Protein AF-A0A2S6FRL3-F1 (afdb_monomer)

InterPro domains:
  IPR010998 Integrase/recombinase, N-terminal [G3DSA:1.10.150.130] (3-99)
  IPR011010 DNA breaking-re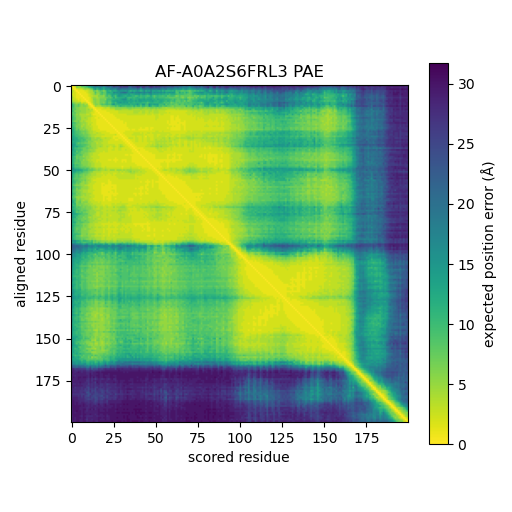joining enzyme, catalytic core [SSF56349] (98-165)
  IPR013762 Integrase-like, catalytic domain superfamily [G3DSA:1.10.443.10] (100-176)

Mean predicted aligned error: 11.76 Å

Foldseek 3Di:
DDVVVVVVCVVDDPVLVVLLVVLVCCLCPVVNADPVHALVSLLVVCVVCQVVDDLVSNVSSLVSSQVVCVVVVHDRRCPDPSNVVSSVVSCVVDVDDPPDDDDCDPVNLVVLLVVLVVQLVVCVVVVVPVSNVVSLVVNLLSVCCNVVVDDPVRSVPDDPVVDDDDDPPDDDDDDPPPVVVVVDVNPPDDDDDDDDDDDD

Radius of gyration: 26.16 Å; Cα contacts (8 Å, |Δi|>4): 111; chains: 1; bounding box: 47×38×76 Å

Nearest PDB structures (foldseek):
  1drg-assembly1_A  TM=8.266E-01  e=1.343E-04  Punavirus P1
  1pvr-assembly1_A  TM=7.954E-01  e=1.343E-04  Punavirus P1
  1pvp-assembly1_A-2  TM=7.931E-01  e=1.912E-04  Punavirus P1
  3crx-assembly1_A  TM=7.860E-01  e=1.728E-04  Punavirus P1

Solvent-accessible surface area (backbone atoms only — not comparable to full-atom values): 12154 Å² total; per-residue (Å²): 133,55,72,66,57,53,52,59,51,69,73,51,56,67,66,58,53,52,54,30,49,53,35,48,46,41,41,41,69,75,70,62,47,64,84,89,52,50,31,67,55,54,33,52,54,51,58,77,37,52,85,76,53,53,68,68,58,53,50,50,35,48,50,27,51,34,51,51,27,54,75,72,72,43,80,51,32,66,74,33,68,65,25,50,52,49,53,54,48,45,52,72,76,47,73,71,79,81,86,68,81,78,78,86,46,70,71,58,52,54,50,55,46,52,53,35,52,49,48,33,52,50,21,58,75,72,64,37,60,70,54,28,53,48,32,52,49,52,45,50,51,52,53,50,27,64,76,69,67,46,49,73,73,53,59,74,66,63,52,74,89,77,65,79,84,83,77,86,82,78,81,78,97,77,91,69,78,72,62,62,55,59,58,53,66,72,54,74,80,83,80,77,91,74,81,80,75,87,77,134

Secondary structure (DSSP, 8-state):
--HHHHHHHHHS-HHHHHHHHHHHHIIIIIS---SSPPHHHHHHHHHHTTTTS-HHHHHHHHHHHHHHHHHTT---GGGSHHHHHHHHHHHHH------PPPP--HHHHHHHHHHHHHHHHHHHHTT-HHHHHHHHHHHHHHHHHHHHT--HHHHTT--GGG-------S--SSS-SSHHHHHHHHS-S-S-----PPP-

Organism: NCBI:txid2011015

Structure (mmCIF, N/CA/C/O backbone):
data_AF-A0A2S6FRL3-F1
#
_entry.id   AF-A0A2S6FRL3-F1
#
loop_
_atom_site.group_PDB
_atom_site.id
_atom_site.type_symbol
_atom_site.label_atom_id
_atom_site.label_alt_id
_atom_site.label_comp_id
_atom_site.label_asym_id
_atom_site.label_entity_id
_atom_site.label_seq_id
_atom_site.pdbx_PDB_ins_code
_atom_site.Cartn_x
_atom_site.Cartn_y
_atom_site.Cartn_z
_atom_site.occupancy
_atom_site.B_iso_or_equiv
_atom_site.auth_seq_id
_atom_site.auth_comp_id
_atom_site.auth_asym_id
_atom_site.auth_atom_id
_atom_site.pdbx_PDB_model_num
ATOM 1 N N . MET A 1 1 ? -19.309 -19.821 -12.235 1.00 56.50 1 MET A N 1
ATOM 2 C CA . MET A 1 1 ? -17.868 -19.545 -12.035 1.00 56.50 1 MET A CA 1
ATOM 3 C C . MET A 1 1 ? -17.168 -20.885 -12.028 1.00 56.50 1 MET A C 1
ATOM 5 O O . MET A 1 1 ? -17.650 -21.757 -11.317 1.00 56.50 1 MET A O 1
ATOM 9 N N . SER A 1 2 ? -16.142 -21.090 -12.856 1.00 82.81 2 SER A N 1
ATOM 10 C CA . SER A 1 2 ? -15.436 -22.377 -12.875 1.00 82.81 2 SER A CA 1
ATOM 11 C C . SER A 1 2 ? -14.593 -22.536 -11.603 1.00 82.81 2 SER A C 1
ATOM 13 O O . SER A 1 2 ? -14.149 -21.537 -11.029 1.00 82.81 2 SER A O 1
ATOM 15 N N . ASP A 1 3 ? -14.351 -23.769 -11.150 1.00 80.81 3 ASP A N 1
ATOM 16 C CA . ASP A 1 3 ? -13.441 -24.015 -10.020 1.00 80.81 3 ASP A CA 1
ATOM 17 C C . ASP A 1 3 ? -12.039 -23.454 -10.300 1.00 80.81 3 ASP A C 1
ATOM 19 O O . ASP A 1 3 ? -11.394 -22.907 -9.406 1.00 80.81 3 ASP A O 1
ATOM 23 N N . LEU A 1 4 ? -11.611 -23.479 -11.566 1.00 76.88 4 LEU A N 1
ATOM 24 C CA . LEU A 1 4 ? -10.376 -22.853 -12.028 1.00 76.88 4 LEU A CA 1
ATOM 25 C C . LEU A 1 4 ? -10.339 -21.350 -11.708 1.00 76.88 4 LEU A C 1
ATOM 27 O O . LEU A 1 4 ? -9.373 -20.880 -11.109 1.00 76.88 4 LEU A O 1
ATOM 31 N N . ASP A 1 5 ? -11.401 -20.604 -12.027 1.00 72.38 5 ASP A N 1
ATOM 32 C CA . ASP A 1 5 ? -11.484 -19.170 -11.718 1.00 72.38 5 ASP A CA 1
ATOM 33 C C . ASP A 1 5 ? -11.415 -18.913 -10.211 1.00 72.38 5 ASP A C 1
ATOM 35 O O . ASP A 1 5 ? -10.781 -17.953 -9.773 1.00 72.38 5 ASP A O 1
ATOM 39 N N . ARG A 1 6 ? -12.030 -19.783 -9.399 1.00 78.12 6 ARG A N 1
ATOM 40 C CA . ARG A 1 6 ? -11.994 -19.682 -7.934 1.00 78.12 6 ARG A CA 1
ATOM 41 C C . ARG A 1 6 ? -10.574 -19.860 -7.394 1.00 78.12 6 ARG A C 1
ATOM 43 O O . ARG A 1 6 ? -10.146 -19.062 -6.560 1.00 78.12 6 ARG A O 1
ATOM 50 N N . TYR A 1 7 ? -9.829 -20.853 -7.878 1.00 79.19 7 TYR A N 1
ATOM 51 C CA . TYR A 1 7 ? -8.434 -21.060 -7.476 1.00 79.19 7 TYR A CA 1
ATOM 52 C C . TYR A 1 7 ? -7.512 -19.940 -7.974 1.00 79.19 7 TYR A C 1
ATOM 54 O O . TYR A 1 7 ? -6.670 -19.460 -7.213 1.00 79.19 7 TYR A O 1
ATOM 62 N N . LEU A 1 8 ? -7.706 -19.451 -9.204 1.00 76.31 8 LEU A N 1
ATOM 63 C CA . LEU A 1 8 ? -6.951 -18.314 -9.745 1.00 76.31 8 LEU A CA 1
ATOM 64 C C . LEU A 1 8 ? -7.217 -17.021 -8.958 1.00 76.31 8 LEU A C 1
ATOM 66 O O . LEU A 1 8 ? -6.296 -16.245 -8.695 1.00 76.31 8 LEU A O 1
ATOM 70 N N . GLN A 1 9 ? -8.464 -16.795 -8.536 1.00 70.12 9 GLN A N 1
ATOM 71 C CA . GLN A 1 9 ? -8.822 -15.668 -7.674 1.00 70.12 9 GLN A CA 1
ATOM 72 C C . GLN A 1 9 ? -8.226 -15.812 -6.271 1.00 70.12 9 GLN A C 1
ATOM 74 O O . GLN A 1 9 ? -7.678 -14.841 -5.757 1.00 70.12 9 GLN A O 1
ATOM 79 N N . ALA A 1 10 ? -8.259 -17.010 -5.681 1.00 74.94 10 ALA A N 1
ATOM 80 C CA . ALA A 1 10 ? -7.656 -17.274 -4.375 1.00 74.94 10 ALA A CA 1
ATOM 81 C C . ALA A 1 10 ? -6.124 -17.107 -4.376 1.00 74.94 10 ALA A C 1
ATOM 83 O O . ALA A 1 10 ? -5.546 -16.718 -3.361 1.00 74.94 10 ALA A O 1
ATOM 84 N N . ALA A 1 11 ? -5.466 -17.354 -5.514 1.00 73.44 11 ALA A N 1
ATOM 85 C CA . ALA A 1 11 ? -4.017 -17.229 -5.650 1.00 73.44 11 ALA A CA 1
ATOM 86 C C . ALA A 1 11 ? -3.511 -15.776 -5.557 1.00 73.44 11 ALA A C 1
ATOM 88 O O . ALA A 1 11 ? -2.357 -15.553 -5.190 1.00 73.44 11 ALA A O 1
ATOM 89 N N . THR A 1 12 ? -4.348 -14.773 -5.855 1.00 73.19 12 THR A N 1
ATOM 90 C CA . THR A 1 12 ? -3.951 -13.355 -5.797 1.00 73.19 12 THR A CA 1
ATOM 91 C C . THR A 1 12 ? -4.824 -12.580 -4.822 1.00 73.19 12 THR A C 1
ATOM 93 O O . THR A 1 12 ? -6.010 -12.378 -5.065 1.00 73.19 12 THR A O 1
ATOM 96 N N . ARG A 1 13 ? -4.220 -12.057 -3.747 1.00 77.25 13 ARG A N 1
ATOM 97 C CA . ARG A 1 13 ? -4.918 -11.205 -2.770 1.00 77.25 13 ARG A CA 1
ATOM 98 C C . ARG A 1 13 ? -5.537 -9.977 -3.456 1.00 77.25 13 ARG A C 1
ATOM 100 O O . ARG A 1 13 ? -4.882 -9.324 -4.270 1.00 77.25 13 ARG A O 1
ATOM 107 N N . ASP A 1 14 ? -6.754 -9.598 -3.060 1.00 81.25 14 ASP A N 1
ATOM 108 C CA . ASP A 1 14 ? -7.469 -8.444 -3.633 1.00 81.25 14 ASP A CA 1
ATOM 109 C C . ASP A 1 14 ? -6.669 -7.140 -3.561 1.00 81.25 14 ASP A C 1
ATOM 111 O O . ASP A 1 14 ? -6.670 -6.355 -4.509 1.00 81.25 14 ASP A O 1
ATOM 115 N N . ASN A 1 15 ? -5.926 -6.929 -2.470 1.00 83.38 15 ASN A N 1
ATOM 116 C CA . ASN A 1 15 ? -5.045 -5.770 -2.329 1.00 83.38 15 ASN A CA 1
ATOM 117 C C . ASN A 1 15 ? -3.978 -5.736 -3.429 1.00 83.38 15 ASN A C 1
ATOM 119 O O . ASN A 1 15 ? -3.779 -4.696 -4.047 1.00 83.38 15 ASN A O 1
ATOM 123 N N . THR A 1 16 ? -3.354 -6.875 -3.743 1.00 87.38 16 THR A N 1
ATOM 124 C CA . THR A 1 16 ? -2.370 -6.979 -4.829 1.00 87.38 16 THR A CA 1
ATOM 125 C C . THR A 1 16 ? -3.007 -6.648 -6.176 1.00 87.38 16 THR A C 1
ATOM 127 O O . THR A 1 16 ? -2.436 -5.881 -6.947 1.00 87.38 16 THR A O 1
ATOM 130 N N . ARG A 1 17 ? -4.227 -7.140 -6.437 1.00 88.06 17 ARG A N 1
ATOM 131 C CA . ARG A 1 17 ? -4.974 -6.823 -7.665 1.00 88.06 17 ARG A CA 1
ATOM 132 C C . ARG A 1 17 ? -5.270 -5.326 -7.787 1.00 88.06 17 ARG A C 1
ATOM 134 O O . ARG A 1 17 ? -5.076 -4.757 -8.859 1.00 88.06 17 ARG A O 1
ATOM 141 N N . ARG A 1 18 ? -5.724 -4.687 -6.704 1.00 90.50 18 ARG A N 1
ATOM 142 C CA . ARG A 1 18 ? -5.993 -3.238 -6.663 1.00 90.50 18 ARG A CA 1
ATOM 143 C C . ARG A 1 18 ? -4.717 -2.431 -6.892 1.00 90.50 18 ARG A C 1
ATOM 145 O O . ARG A 1 18 ? -4.714 -1.533 -7.725 1.00 90.50 18 ARG A O 1
ATOM 152 N N . SER A 1 19 ? -3.628 -2.794 -6.218 1.00 93.31 19 SER A N 1
ATOM 153 C CA . SER A 1 19 ? -2.325 -2.149 -6.389 1.00 93.31 19 SER A CA 1
ATOM 154 C C . SER A 1 19 ? -1.784 -2.286 -7.811 1.00 93.31 19 SER A C 1
ATOM 156 O O . SER A 1 19 ? -1.240 -1.325 -8.347 1.00 93.31 19 SER A O 1
ATOM 158 N N . TYR A 1 20 ? -1.947 -3.454 -8.439 1.00 94.62 20 TYR A N 1
ATOM 159 C CA . TYR A 1 20 ? -1.502 -3.667 -9.817 1.00 94.62 20 TYR A CA 1
ATOM 160 C C . TYR A 1 20 ? -2.349 -2.861 -10.795 1.00 94.62 20 TYR A C 1
ATOM 162 O O . TYR A 1 20 ? -1.793 -2.190 -11.655 1.00 94.62 20 TYR A O 1
ATOM 170 N N . ARG A 1 21 ? -3.676 -2.847 -10.622 1.00 93.69 21 ARG A N 1
ATOM 171 C CA . ARG A 1 21 ? -4.571 -2.017 -11.436 1.00 93.69 21 ARG A CA 1
ATOM 172 C C . ARG A 1 21 ? -4.196 -0.540 -11.361 1.00 93.69 21 ARG A C 1
ATOM 174 O O . ARG A 1 21 ? -4.010 0.074 -12.400 1.00 93.69 21 ARG A O 1
ATOM 181 N N . ALA A 1 22 ? -4.013 -0.011 -10.153 1.00 96.25 22 ALA A N 1
ATOM 182 C CA . ALA A 1 22 ? -3.611 1.379 -9.956 1.00 96.25 22 ALA A CA 1
ATOM 183 C C . ALA A 1 22 ? -2.238 1.684 -10.581 1.00 96.25 22 ALA A C 1
ATOM 185 O O . ALA A 1 22 ? -2.012 2.778 -11.088 1.00 96.25 22 ALA A O 1
ATOM 186 N N . ALA A 1 23 ? -1.309 0.723 -10.570 1.00 96.56 23 ALA A N 1
ATOM 187 C CA . ALA A 1 23 ? -0.017 0.882 -11.229 1.00 96.56 23 ALA A CA 1
ATOM 188 C C . ALA A 1 23 ? -0.136 0.939 -12.762 1.00 96.56 23 ALA A C 1
ATOM 190 O O . ALA A 1 23 ? 0.545 1.755 -13.379 1.00 96.56 23 ALA A O 1
ATOM 191 N N . ILE A 1 24 ? -0.997 0.106 -13.357 1.00 96.50 24 ILE A N 1
ATOM 192 C CA . ILE A 1 24 ? -1.280 0.121 -14.800 1.00 96.50 24 ILE A CA 1
ATOM 193 C C . ILE A 1 24 ? -1.985 1.415 -15.204 1.00 96.50 24 ILE A C 1
ATOM 195 O O . ILE A 1 24 ? -1.512 2.107 -16.098 1.00 96.50 24 ILE A O 1
ATOM 199 N N . GLU A 1 25 ? -3.036 1.797 -14.481 1.00 96.44 25 GLU A N 1
ATOM 200 C CA . GLU A 1 25 ? -3.763 3.050 -14.703 1.00 96.44 25 GLU A CA 1
ATOM 201 C C . GLU A 1 25 ? -2.834 4.262 -14.602 1.00 96.44 25 GLU A C 1
ATOM 203 O O . GLU A 1 25 ? -2.859 5.145 -15.453 1.00 96.44 25 GLU A O 1
ATOM 208 N N . HIS A 1 26 ? -1.936 4.282 -13.617 1.00 97.12 26 HIS A N 1
ATOM 209 C CA . HIS A 1 26 ? -0.948 5.346 -13.530 1.00 97.12 26 HIS A CA 1
ATOM 210 C C . HIS A 1 26 ? -0.020 5.371 -14.752 1.00 97.12 26 HIS A C 1
ATOM 212 O O . HIS A 1 26 ? 0.371 6.448 -15.206 1.00 97.12 26 HIS A O 1
ATOM 218 N N . PHE A 1 27 ? 0.422 4.213 -15.241 1.00 96.75 27 PHE A N 1
ATOM 219 C CA . PHE A 1 27 ? 1.307 4.157 -16.402 1.00 96.75 27 PHE A CA 1
ATOM 220 C C . PHE A 1 27 ? 0.601 4.675 -17.659 1.00 96.75 27 PHE A C 1
ATOM 222 O O . PHE A 1 27 ? 1.154 5.538 -18.335 1.00 96.75 27 PHE A O 1
ATOM 229 N N . GLU A 1 28 ? -0.615 4.206 -17.935 1.00 96.25 28 GLU A N 1
ATOM 230 C CA . GLU A 1 28 ? -1.347 4.553 -19.157 1.00 96.25 28 GLU A CA 1
ATOM 231 C C . GLU A 1 28 ? -1.991 5.938 -19.101 1.00 96.25 28 GLU A C 1
ATOM 233 O O . GLU A 1 28 ? -1.818 6.744 -20.008 1.00 96.25 28 GLU A O 1
ATOM 238 N N . VAL A 1 29 ? -2.708 6.239 -18.018 1.00 94.81 29 VAL A N 1
ATOM 239 C CA . VAL A 1 29 ? -3.556 7.433 -17.918 1.00 94.81 29 VAL A CA 1
ATOM 240 C C . VAL A 1 29 ? -2.788 8.610 -17.331 1.00 94.81 29 VAL A C 1
ATOM 242 O O . VAL A 1 29 ? -2.793 9.698 -17.896 1.00 94.81 29 VAL A O 1
ATOM 245 N N . THR A 1 30 ? -2.118 8.418 -16.190 1.00 92.88 30 THR A N 1
ATOM 246 C CA . THR A 1 30 ? -1.461 9.535 -15.484 1.00 92.88 30 THR A CA 1
ATOM 247 C C . THR A 1 30 ? -0.149 9.949 -16.141 1.00 92.88 30 THR A C 1
ATOM 249 O O . THR A 1 30 ? 0.154 11.136 -16.218 1.00 92.88 30 THR A O 1
ATOM 252 N N . TRP A 1 31 ? 0.658 8.982 -16.579 1.00 95.50 31 TRP A N 1
ATOM 253 C CA . TRP A 1 31 ? 1.947 9.261 -17.211 1.00 95.50 31 TRP A CA 1
ATOM 254 C C . TRP A 1 31 ? 1.859 9.354 -18.740 1.00 95.50 31 TRP A C 1
ATOM 256 O O . TRP A 1 31 ? 2.673 10.053 -19.341 1.00 95.50 31 TRP A O 1
ATOM 266 N N . GLY A 1 32 ? 0.879 8.691 -19.365 1.00 94.06 32 GLY A N 1
ATOM 267 C CA . GLY A 1 32 ? 0.704 8.693 -20.823 1.00 94.06 32 GLY A CA 1
ATOM 268 C C . GLY A 1 32 ? 1.543 7.641 -21.556 1.00 94.06 32 GLY A C 1
ATOM 269 O O . GLY A 1 32 ? 1.926 7.840 -22.708 1.00 94.06 32 GLY A O 1
ATOM 270 N N . GLY A 1 33 ? 1.891 6.541 -20.886 1.00 92.94 33 GLY A N 1
ATOM 271 C CA . GLY A 1 33 ? 2.538 5.391 -21.510 1.00 92.94 33 GLY A CA 1
ATOM 272 C C . GLY A 1 33 ? 1.551 4.556 -22.326 1.00 92.94 33 GLY A C 1
ATOM 273 O O . GLY A 1 33 ? 0.359 4.537 -22.051 1.00 92.94 33 GLY A O 1
ATOM 274 N N . PHE A 1 34 ? 2.053 3.816 -23.310 1.00 93.94 34 PHE A N 1
ATOM 275 C CA . PHE A 1 34 ? 1.234 2.898 -24.104 1.00 93.94 34 PHE A CA 1
ATOM 276 C C . PHE A 1 34 ? 1.569 1.449 -23.769 1.00 93.94 34 PHE A C 1
ATOM 278 O O . PHE A 1 34 ? 2.746 1.102 -23.617 1.00 93.94 34 PHE A O 1
ATOM 285 N N . LEU A 1 35 ? 0.534 0.614 -23.672 1.00 92.50 35 LEU A N 1
ATOM 286 C CA . LEU A 1 35 ? 0.654 -0.835 -23.588 1.00 92.50 35 LEU A CA 1
ATOM 287 C C . LEU A 1 35 ? 0.260 -1.485 -24.932 1.00 92.50 35 LEU A C 1
ATOM 289 O O . LEU A 1 35 ? -0.715 -1.049 -25.544 1.00 92.50 35 LEU A O 1
ATOM 293 N N . PRO A 1 36 ? 0.981 -2.523 -25.405 1.00 94.06 36 PRO A N 1
ATOM 294 C CA . PRO A 1 36 ? 2.191 -3.112 -24.821 1.00 94.06 36 PRO A CA 1
ATOM 295 C C . PRO A 1 36 ? 3.389 -2.151 -24.841 1.00 94.06 36 PRO A C 1
ATOM 297 O O . PRO A 1 36 ? 3.655 -1.475 -25.833 1.00 94.06 36 PRO A O 1
ATOM 300 N N . ALA A 1 37 ? 4.118 -2.088 -23.730 1.00 93.88 37 ALA A N 1
ATOM 301 C CA . ALA A 1 37 ? 5.228 -1.161 -23.561 1.00 93.88 37 ALA A CA 1
ATOM 302 C C . ALA A 1 37 ? 6.542 -1.759 -24.070 1.00 93.88 37 ALA A C 1
ATOM 304 O O . ALA A 1 37 ? 6.818 -2.947 -23.918 1.00 93.88 37 ALA A O 1
ATOM 305 N N . THR A 1 38 ? 7.417 -0.904 -24.597 1.00 95.38 38 THR A N 1
ATOM 306 C CA . THR A 1 38 ? 8.808 -1.267 -24.889 1.00 95.38 38 THR A CA 1
ATOM 307 C C . THR A 1 38 ? 9.694 -1.093 -23.655 1.00 95.38 38 THR A C 1
ATOM 309 O O . THR A 1 38 ? 9.387 -0.301 -22.758 1.00 95.38 38 THR A O 1
ATOM 312 N N . GLY A 1 39 ? 10.840 -1.781 -23.624 1.00 95.38 39 GLY A N 1
ATOM 313 C CA . GLY A 1 39 ? 11.837 -1.605 -22.560 1.00 95.38 39 GLY A CA 1
ATOM 314 C C . GLY A 1 39 ? 12.266 -0.142 -22.381 1.00 95.38 39 GLY A C 1
ATOM 315 O O . GLY A 1 39 ? 12.389 0.324 -21.250 1.00 95.38 39 GLY A O 1
ATOM 316 N N . ASP A 1 40 ? 12.400 0.614 -23.474 1.00 95.75 40 ASP A N 1
ATOM 317 C CA . ASP A 1 40 ? 12.753 2.040 -23.432 1.00 95.75 40 ASP A CA 1
ATOM 318 C C . ASP A 1 40 ? 11.624 2.923 -22.883 1.00 95.75 40 ASP A C 1
ATOM 320 O O . ASP A 1 40 ? 11.882 3.907 -22.188 1.00 95.75 40 ASP A O 1
ATOM 324 N N . SER A 1 41 ? 10.361 2.581 -23.161 1.00 96.31 41 SER A N 1
ATOM 325 C CA . SER A 1 41 ? 9.203 3.260 -22.564 1.00 96.31 41 SER A CA 1
ATOM 326 C C . SER A 1 41 ? 9.182 3.065 -21.045 1.00 96.31 41 SER A C 1
ATOM 328 O O . SER A 1 41 ? 9.123 4.034 -20.288 1.00 96.31 41 SER A O 1
ATOM 330 N N . VAL A 1 42 ? 9.360 1.820 -20.587 1.00 96.75 42 VAL A N 1
ATOM 331 C CA . VAL A 1 42 ? 9.441 1.494 -19.154 1.00 96.75 42 VAL A CA 1
ATOM 332 C C . VAL A 1 42 ? 10.642 2.178 -18.494 1.00 96.75 42 VAL A C 1
ATOM 334 O O . VAL A 1 42 ? 10.529 2.690 -17.382 1.00 96.75 42 VAL A O 1
ATOM 337 N N . ALA A 1 43 ? 11.791 2.238 -19.169 1.00 96.94 43 ALA A N 1
ATOM 338 C CA . ALA A 1 43 ? 12.970 2.936 -18.665 1.00 96.94 43 ALA A CA 1
ATOM 339 C C . ALA A 1 43 ? 12.716 4.443 -18.479 1.00 96.94 43 ALA A C 1
ATOM 341 O O . ALA A 1 43 ? 13.038 4.984 -17.421 1.00 96.94 43 ALA A O 1
ATOM 342 N N . ARG A 1 44 ? 12.089 5.112 -19.458 1.00 96.69 44 ARG A N 1
ATOM 343 C CA . ARG A 1 44 ? 11.710 6.533 -19.348 1.00 96.69 44 ARG A CA 1
ATOM 344 C C . ARG A 1 44 ? 10.732 6.779 -18.204 1.00 96.69 44 ARG A C 1
ATOM 346 O O . ARG A 1 44 ? 10.913 7.738 -17.460 1.00 96.69 44 ARG A O 1
ATOM 353 N N . TYR A 1 45 ? 9.758 5.892 -18.020 1.00 97.12 45 TYR A N 1
ATOM 354 C CA . TYR A 1 45 ? 8.828 5.955 -16.893 1.00 97.12 45 TYR A CA 1
ATOM 355 C C . TYR A 1 45 ? 9.539 5.880 -15.538 1.00 97.12 45 TYR A C 1
ATOM 357 O O . TYR A 1 45 ? 9.267 6.680 -14.643 1.00 97.12 45 TYR A O 1
ATOM 365 N N . LEU A 1 46 ? 10.492 4.953 -15.391 1.00 96.12 46 LEU A N 1
ATOM 366 C CA . LEU A 1 46 ? 11.287 4.836 -14.169 1.00 96.12 46 LEU A CA 1
ATOM 367 C C . LEU A 1 46 ? 12.095 6.103 -13.883 1.00 96.12 46 LEU A C 1
ATOM 369 O O . LEU A 1 46 ? 12.143 6.534 -12.736 1.00 96.12 46 LEU A O 1
ATOM 373 N N . VAL A 1 47 ? 12.717 6.694 -14.907 1.00 95.56 47 VAL A N 1
ATOM 374 C CA . VAL A 1 47 ? 13.500 7.932 -14.762 1.00 95.56 47 VAL A CA 1
ATOM 375 C C . VAL A 1 47 ? 12.601 9.112 -14.402 1.00 95.56 47 VAL A C 1
ATOM 377 O O . VAL A 1 47 ? 12.931 9.856 -13.486 1.00 95.56 47 VAL A O 1
ATOM 380 N N . ALA A 1 48 ? 11.441 9.250 -15.050 1.00 95.38 48 ALA A N 1
ATOM 381 C CA . ALA A 1 48 ? 10.493 10.335 -14.791 1.00 95.38 48 ALA A CA 1
ATOM 382 C C . ALA A 1 48 ? 9.965 10.350 -13.348 1.00 95.38 48 ALA A C 1
ATOM 384 O O . ALA A 1 48 ? 9.432 11.359 -12.889 1.00 95.38 48 ALA A O 1
ATOM 385 N N . HIS A 1 49 ? 10.056 9.226 -12.639 1.00 94.38 49 HIS A N 1
ATOM 386 C CA . HIS A 1 49 ? 9.594 9.092 -11.258 1.00 94.38 49 HIS A CA 1
ATOM 387 C C . HIS A 1 49 ? 10.715 8.725 -10.284 1.00 94.38 49 HIS A C 1
ATOM 389 O O . HIS A 1 49 ? 10.453 8.466 -9.103 1.00 94.38 49 HIS A O 1
ATOM 395 N N . ALA A 1 50 ? 11.961 8.727 -10.759 1.00 90.25 50 ALA A N 1
ATOM 396 C CA . ALA A 1 50 ? 13.132 8.620 -9.910 1.00 90.25 50 ALA A CA 1
ATOM 397 C C . ALA A 1 50 ? 13.185 9.841 -8.980 1.00 90.25 50 ALA A C 1
ATOM 399 O O . ALA A 1 50 ? 12.914 10.965 -9.394 1.00 90.25 50 ALA A O 1
ATOM 400 N N . GLY A 1 51 ? 13.454 9.615 -7.695 1.00 86.25 51 GLY A N 1
ATOM 401 C CA . GLY A 1 51 ? 13.478 10.671 -6.677 1.00 86.25 51 GLY A CA 1
ATOM 402 C C . GLY A 1 51 ? 12.103 11.151 -6.190 1.00 86.25 51 GLY A C 1
ATOM 403 O O . GLY A 1 51 ? 12.018 11.655 -5.076 1.00 86.25 51 GLY A O 1
ATOM 404 N N . VAL A 1 52 ? 11.025 10.941 -6.956 1.00 90.50 52 VAL A N 1
ATOM 405 C CA . VAL A 1 52 ? 9.646 11.258 -6.528 1.00 90.50 52 VAL A CA 1
ATOM 406 C C . VAL A 1 52 ? 9.014 10.081 -5.785 1.00 90.50 52 VAL A C 1
ATOM 408 O O . VAL A 1 52 ? 8.376 10.255 -4.748 1.00 90.50 52 VAL A O 1
ATOM 411 N N . LEU A 1 53 ? 9.182 8.862 -6.308 1.00 90.62 53 LEU A N 1
ATOM 412 C CA . LEU A 1 53 ? 8.594 7.652 -5.735 1.00 90.62 53 LEU A CA 1
ATOM 413 C C . LEU A 1 53 ? 9.624 6.810 -4.987 1.00 90.62 53 LEU A C 1
ATOM 415 O O . LEU A 1 53 ? 10.798 6.746 -5.353 1.00 90.62 53 LEU A O 1
ATOM 419 N N . SER A 1 54 ? 9.155 6.081 -3.971 1.00 90.56 54 SER A N 1
ATOM 420 C CA . SER A 1 54 ? 9.998 5.117 -3.265 1.00 90.56 54 SER A CA 1
ATOM 421 C C . SER A 1 54 ? 10.430 3.970 -4.188 1.00 90.56 54 SER A C 1
ATOM 423 O O . SER A 1 54 ? 9.693 3.554 -5.090 1.00 90.56 54 SER A O 1
ATOM 425 N N . ILE A 1 55 ? 11.596 3.380 -3.907 1.00 91.81 55 ILE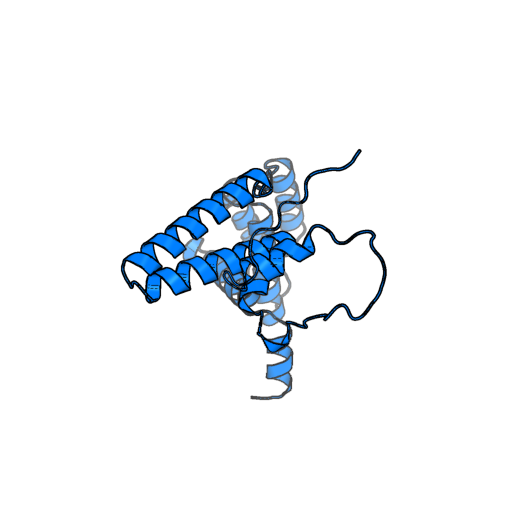 A N 1
ATOM 426 C CA . ILE A 1 55 ? 12.102 2.207 -4.639 1.00 91.81 55 ILE A CA 1
ATOM 427 C C . ILE A 1 55 ? 11.081 1.060 -4.606 1.00 91.81 55 ILE A C 1
ATOM 429 O O . ILE A 1 55 ? 10.898 0.372 -5.610 1.00 91.81 55 ILE A O 1
ATOM 433 N N . ASN A 1 56 ? 10.401 0.851 -3.476 1.00 91.38 56 ASN A N 1
ATOM 434 C CA . ASN A 1 56 ? 9.406 -0.212 -3.331 1.00 91.38 56 ASN A CA 1
ATOM 435 C C . ASN A 1 56 ? 8.164 0.058 -4.196 1.00 91.38 56 ASN A C 1
ATOM 437 O O . ASN A 1 56 ? 7.650 -0.865 -4.827 1.00 91.38 56 ASN A O 1
ATOM 441 N N . THR A 1 57 ? 7.752 1.321 -4.333 1.00 93.12 57 THR A N 1
ATOM 442 C CA . THR A 1 57 ? 6.680 1.722 -5.256 1.00 93.12 57 THR A CA 1
ATOM 443 C C . THR A 1 57 ? 7.074 1.481 -6.715 1.00 93.12 57 THR A C 1
ATOM 445 O O . THR A 1 57 ? 6.276 0.952 -7.487 1.00 93.12 57 THR A O 1
ATOM 448 N N . LEU A 1 58 ? 8.310 1.811 -7.104 1.00 94.44 58 LEU A N 1
ATOM 449 C CA . LEU A 1 58 ? 8.804 1.548 -8.460 1.00 94.44 58 LEU A CA 1
ATOM 450 C C . LEU A 1 58 ? 8.911 0.041 -8.753 1.00 94.44 58 LEU A C 1
ATOM 452 O O . LEU A 1 58 ? 8.519 -0.394 -9.834 1.00 94.44 58 LEU A O 1
ATOM 456 N N . LYS A 1 59 ? 9.359 -0.777 -7.784 1.00 94.75 59 LYS A N 1
ATOM 457 C CA . LYS A 1 59 ? 9.332 -2.251 -7.898 1.00 94.75 59 LYS A CA 1
ATOM 458 C C . LYS A 1 59 ? 7.913 -2.766 -8.117 1.00 94.75 59 L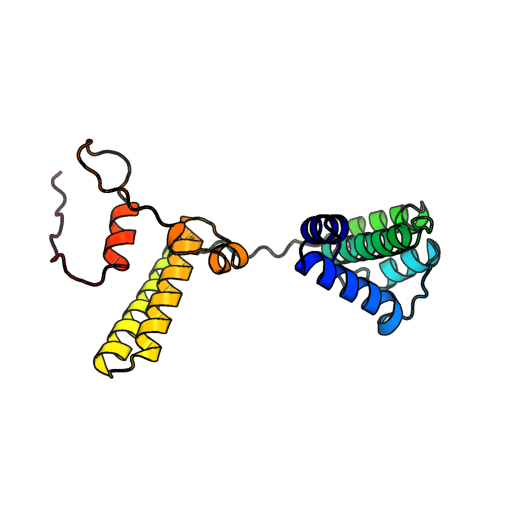YS A C 1
ATOM 460 O O . LYS A 1 59 ? 7.701 -3.568 -9.016 1.00 94.75 59 LYS A O 1
ATOM 465 N N . LEU A 1 60 ? 6.953 -2.297 -7.316 1.00 95.94 60 LEU A N 1
ATOM 466 C CA . LEU A 1 60 ? 5.547 -2.686 -7.431 1.00 95.94 60 LEU A CA 1
ATOM 467 C C . LEU A 1 60 ? 4.996 -2.375 -8.829 1.00 95.94 60 LEU A C 1
ATOM 469 O O . LEU A 1 60 ? 4.337 -3.222 -9.427 1.00 95.94 60 LEU A O 1
ATOM 473 N N . ARG A 1 61 ? 5.303 -1.186 -9.361 1.00 96.00 61 ARG A N 1
ATOM 474 C CA . ARG A 1 61 ? 4.893 -0.773 -10.710 1.00 96.00 61 ARG A CA 1
ATOM 475 C C . ARG A 1 61 ? 5.520 -1.643 -11.799 1.00 96.00 61 ARG A C 1
ATOM 477 O O . ARG A 1 61 ? 4.811 -2.065 -12.705 1.00 96.00 61 ARG A O 1
ATOM 484 N N . LEU A 1 62 ? 6.808 -1.979 -11.682 1.00 96.88 62 LEU A N 1
ATOM 485 C CA . LEU A 1 62 ? 7.456 -2.929 -12.594 1.00 96.88 62 LEU A CA 1
ATOM 486 C C . LEU A 1 62 ? 6.789 -4.306 -12.548 1.00 96.88 62 LEU A C 1
ATOM 488 O O . LEU A 1 62 ? 6.477 -4.855 -13.598 1.00 96.88 62 LEU A O 1
ATOM 492 N N . SER A 1 63 ? 6.514 -4.844 -11.359 1.00 96.25 63 SER A N 1
ATOM 493 C CA . SER A 1 63 ? 5.821 -6.130 -11.228 1.00 96.25 63 SER A CA 1
ATOM 494 C C . SER A 1 63 ? 4.424 -6.098 -11.847 1.00 96.25 63 SER A C 1
ATOM 496 O O . SER A 1 63 ? 4.031 -7.059 -12.500 1.00 96.25 63 SER A O 1
ATOM 498 N N . ALA A 1 64 ? 3.688 -4.995 -11.684 1.00 96.00 64 ALA A N 1
ATOM 499 C CA . ALA A 1 64 ? 2.377 -4.823 -12.301 1.00 96.00 64 ALA A CA 1
ATOM 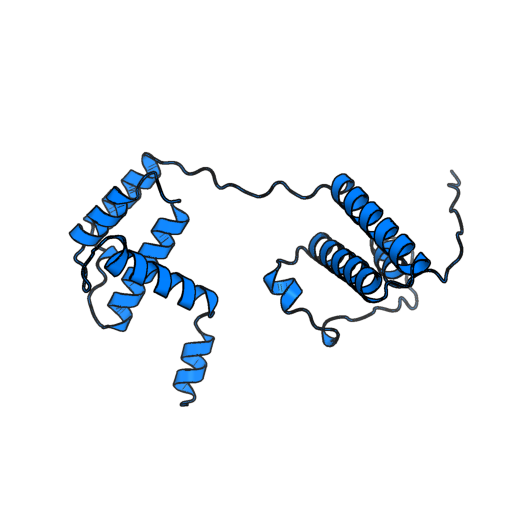500 C C . ALA A 1 64 ? 2.468 -4.804 -13.835 1.00 96.00 64 ALA A C 1
ATOM 502 O O . ALA A 1 64 ? 1.710 -5.513 -14.492 1.00 96.00 64 ALA A O 1
ATOM 503 N N . LEU A 1 65 ? 3.428 -4.063 -14.402 1.00 96.31 65 LEU A N 1
ATOM 504 C CA . LEU A 1 65 ? 3.675 -4.031 -15.848 1.00 96.31 65 LEU A CA 1
ATOM 505 C C . LEU A 1 65 ? 4.077 -5.409 -16.382 1.00 96.31 65 LEU A C 1
ATOM 507 O O . LEU A 1 65 ? 3.523 -5.853 -17.385 1.00 96.31 65 LEU A O 1
ATOM 511 N N . ALA A 1 66 ? 4.987 -6.112 -15.706 1.00 96.00 66 ALA A N 1
ATOM 512 C CA . ALA A 1 66 ? 5.379 -7.471 -16.073 1.00 96.00 66 ALA A CA 1
ATOM 513 C C . ALA A 1 66 ? 4.177 -8.426 -16.042 1.00 96.00 66 ALA A C 1
ATOM 515 O O . ALA A 1 66 ? 3.955 -9.181 -16.987 1.00 96.00 66 ALA A O 1
ATOM 516 N N . GLN A 1 67 ? 3.361 -8.357 -14.984 1.00 93.88 67 GLN A N 1
ATOM 517 C CA . GLN A 1 67 ? 2.164 -9.182 -14.850 1.00 93.88 67 GLN A CA 1
ATOM 518 C C . GLN A 1 67 ? 1.138 -8.886 -15.944 1.00 93.88 67 GLN A C 1
ATOM 520 O O . GLN A 1 67 ? 0.555 -9.825 -16.483 1.00 93.88 67 GLN A O 1
ATOM 525 N N . TRP A 1 68 ? 0.941 -7.613 -16.303 1.00 95.12 68 TRP A N 1
ATOM 526 C CA . TRP A 1 68 ? 0.065 -7.238 -17.410 1.00 95.12 68 TRP A CA 1
ATOM 527 C C . TRP A 1 68 ? 0.546 -7.886 -18.713 1.00 95.12 68 TRP A C 1
ATOM 529 O O . TRP A 1 68 ? -0.216 -8.632 -19.321 1.00 95.12 68 TRP A O 1
ATOM 539 N N . HIS A 1 69 ? 1.828 -7.736 -19.071 1.00 95.31 69 HIS A N 1
ATOM 540 C CA . HIS A 1 69 ? 2.376 -8.316 -20.307 1.00 95.31 69 HIS A CA 1
ATOM 541 C C . HIS A 1 69 ? 2.259 -9.841 -20.327 1.00 95.31 69 HIS A C 1
ATOM 543 O O . HIS A 1 69 ? 1.748 -10.394 -21.297 1.00 95.31 69 HIS A O 1
ATOM 549 N N . ASN A 1 70 ? 2.629 -10.511 -19.231 1.00 93.00 70 ASN A N 1
ATOM 550 C CA . ASN A 1 70 ? 2.520 -11.966 -19.123 1.00 93.00 70 ASN A CA 1
ATOM 551 C C . ASN A 1 70 ? 1.066 -12.444 -19.258 1.00 93.00 70 ASN A C 1
ATOM 553 O O . ASN A 1 70 ? 0.812 -13.441 -19.926 1.00 93.00 70 ASN A O 1
ATOM 557 N N . SER A 1 71 ? 0.106 -11.735 -18.652 1.00 89.44 71 SER A N 1
ATOM 558 C CA . SER A 1 71 ? -1.315 -12.103 -18.735 1.00 89.44 71 SER A CA 1
ATOM 559 C C . SER A 1 71 ? -1.920 -11.908 -20.126 1.00 89.44 71 SER A C 1
ATOM 561 O O . SER A 1 71 ? -2.872 -12.599 -20.469 1.00 89.44 71 SER A O 1
ATOM 563 N N . GLN A 1 72 ? -1.357 -10.999 -20.925 1.00 91.44 72 GLN A N 1
ATOM 564 C CA . GLN A 1 72 ? -1.738 -10.776 -22.322 1.00 91.44 72 GLN A CA 1
ATOM 565 C C . GLN A 1 72 ? -0.908 -11.617 -23.316 1.00 91.44 72 GLN A C 1
ATOM 567 O O . GLN A 1 72 ? -1.128 -11.532 -24.520 1.00 91.44 72 GLN A O 1
ATOM 572 N N . GLY A 1 73 ? 0.055 -12.417 -22.838 1.00 92.56 73 GLY A N 1
ATOM 573 C CA . GLY A 1 73 ? 0.926 -13.241 -23.684 1.00 92.56 73 GLY A CA 1
ATOM 574 C C . GLY A 1 73 ? 2.06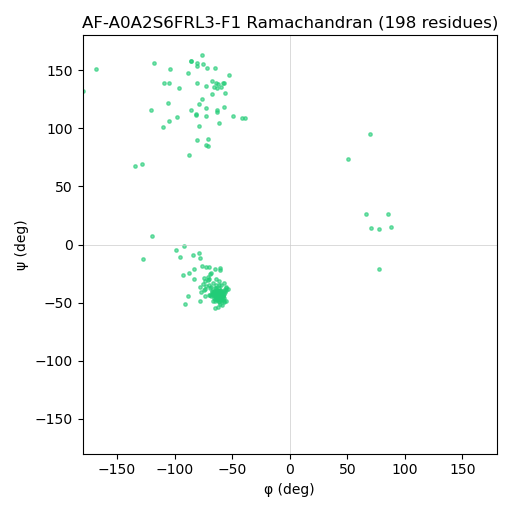6 -12.484 -24.380 1.00 92.56 73 GLY A C 1
ATOM 575 O O . GLY A 1 73 ? 2.707 -13.035 -25.273 1.00 92.56 73 GLY A O 1
ATOM 576 N N . PHE A 1 74 ? 2.350 -11.241 -23.983 1.00 94.12 74 PHE A N 1
ATOM 577 C CA . PHE A 1 74 ? 3.468 -10.458 -24.514 1.00 94.12 74 PHE A CA 1
ATOM 578 C C . PHE A 1 74 ? 4.781 -10.744 -23.776 1.00 94.12 74 PHE A C 1
ATOM 580 O O . PHE A 1 74 ? 4.800 -11.149 -22.612 1.00 94.12 74 PHE A O 1
ATOM 587 N N . ALA A 1 75 ? 5.904 -10.465 -24.442 1.00 92.88 75 ALA A N 1
ATOM 588 C CA . ALA A 1 75 ? 7.215 -10.493 -23.806 1.00 92.88 75 ALA A CA 1
ATOM 589 C C . ALA A 1 75 ? 7.318 -9.416 -22.712 1.00 92.88 75 ALA A C 1
ATOM 591 O O . ALA A 1 75 ? 6.882 -8.283 -22.896 1.00 92.88 75 ALA A O 1
ATOM 592 N N . ASP A 1 76 ? 7.929 -9.768 -21.582 1.00 94.81 76 ASP A N 1
ATOM 593 C CA . ASP A 1 76 ? 8.072 -8.880 -20.429 1.00 94.81 76 ASP A CA 1
ATOM 594 C C . ASP A 1 76 ? 9.119 -7.770 -20.688 1.00 94.81 76 ASP A C 1
ATOM 596 O O . ASP A 1 76 ? 10.326 -8.058 -20.713 1.00 94.81 76 ASP A O 1
ATOM 600 N N . PRO A 1 77 ? 8.707 -6.491 -20.816 1.00 93.38 77 PRO A N 1
ATOM 601 C CA . PRO A 1 77 ? 9.622 -5.387 -21.098 1.00 93.38 77 PRO A CA 1
ATOM 602 C C . PRO A 1 77 ? 10.530 -5.057 -19.911 1.00 93.38 77 PRO A C 1
ATOM 604 O O . PRO A 1 77 ? 11.588 -4.451 -20.090 1.00 93.38 77 PRO A O 1
ATOM 607 N N . THR A 1 78 ? 10.173 -5.475 -18.692 1.00 93.62 78 THR A N 1
ATOM 608 C CA . THR A 1 78 ? 10.962 -5.198 -17.483 1.00 93.62 78 THR A CA 1
ATOM 609 C C . THR A 1 78 ? 12.252 -6.016 -17.421 1.00 93.62 78 THR A C 1
ATOM 611 O O . THR A 1 78 ? 13.203 -5.649 -16.724 1.00 93.62 78 THR A O 1
ATOM 614 N N . LYS A 1 79 ? 12.324 -7.112 -18.188 1.00 93.00 79 LYS A N 1
ATOM 615 C CA . LYS A 1 79 ? 13.523 -7.949 -18.312 1.00 93.00 79 LYS A CA 1
ATOM 616 C C . LYS A 1 79 ? 14.580 -7.347 -19.238 1.00 93.00 79 LYS A C 1
ATOM 618 O O . LYS A 1 79 ? 15.713 -7.831 -19.216 1.00 93.00 79 LYS A O 1
ATOM 623 N N . ALA A 1 80 ? 14.249 -6.302 -19.999 1.00 95.50 80 ALA A N 1
ATOM 624 C CA . ALA A 1 80 ? 15.188 -5.646 -20.898 1.00 95.50 80 ALA A CA 1
ATOM 625 C C . ALA A 1 80 ? 16.431 -5.124 -20.136 1.00 95.50 80 ALA A C 1
ATOM 627 O O . ALA A 1 80 ? 16.294 -4.553 -19.045 1.00 95.50 80 ALA A O 1
ATOM 628 N N . PRO A 1 81 ? 17.654 -5.266 -20.692 1.00 95.81 81 PRO A N 1
ATOM 629 C CA . PRO A 1 81 ? 18.885 -4.819 -20.032 1.00 95.81 81 PRO A CA 1
ATOM 630 C C . PRO A 1 81 ? 18.866 -3.336 -19.640 1.00 95.81 81 PRO A C 1
ATOM 632 O O . PRO A 1 81 ? 19.357 -2.976 -18.568 1.00 95.81 81 PRO A O 1
ATOM 635 N N . VAL A 1 82 ? 18.249 -2.489 -20.474 1.00 96.25 82 VAL A N 1
ATOM 636 C CA . VAL A 1 82 ? 18.096 -1.049 -20.225 1.00 96.25 82 VAL A CA 1
ATOM 637 C C . VAL A 1 82 ? 17.304 -0.769 -18.945 1.00 96.25 82 VAL A C 1
ATOM 639 O O . VAL A 1 82 ? 17.774 -0.013 -18.097 1.00 96.25 82 VAL A O 1
ATOM 642 N N . VAL A 1 83 ? 16.174 -1.454 -18.731 1.00 96.75 83 VAL A N 1
ATOM 643 C CA . VAL A 1 83 ? 15.323 -1.282 -17.541 1.00 96.75 83 VAL A CA 1
ATOM 644 C C . VAL A 1 83 ? 16.081 -1.685 -16.281 1.00 96.75 83 VAL A C 1
ATOM 646 O O . VAL A 1 83 ? 16.095 -0.948 -15.296 1.00 96.75 83 VAL A O 1
ATOM 649 N N . ARG A 1 84 ? 16.783 -2.824 -16.317 1.00 95.94 84 ARG A N 1
ATOM 650 C CA . ARG A 1 84 ? 17.597 -3.294 -15.184 1.00 95.94 84 ARG A CA 1
ATOM 651 C C . ARG A 1 84 ? 18.727 -2.323 -14.849 1.00 95.94 84 ARG A C 1
ATOM 653 O O . ARG A 1 84 ? 18.962 -2.049 -13.671 1.00 95.94 84 ARG A O 1
ATOM 660 N N . LYS A 1 85 ? 19.414 -1.793 -15.867 1.00 96.75 85 LYS A N 1
ATOM 661 C CA . LYS A 1 85 ? 20.515 -0.833 -15.698 1.00 96.75 85 LYS A CA 1
ATOM 662 C C . LYS A 1 85 ? 20.014 0.488 -15.115 1.00 96.75 85 LYS A C 1
ATOM 664 O O . LYS A 1 85 ? 20.596 0.968 -14.145 1.00 96.75 85 LYS A O 1
ATOM 669 N N . VAL A 1 86 ? 18.906 1.019 -15.636 1.00 96.25 86 VAL A N 1
ATOM 670 C CA . VAL A 1 86 ? 18.242 2.218 -15.099 1.00 96.25 86 VAL A CA 1
ATOM 671 C C . VAL A 1 86 ? 17.815 1.992 -13.656 1.00 96.25 86 VAL A C 1
ATOM 673 O O . VAL A 1 86 ? 18.143 2.797 -12.790 1.00 96.25 86 VAL A O 1
ATOM 676 N N . PHE A 1 87 ? 17.166 0.866 -13.356 1.00 95.06 87 PHE A N 1
ATOM 677 C CA . PHE A 1 87 ? 16.710 0.593 -11.999 1.00 95.06 87 PHE A CA 1
ATOM 678 C C . P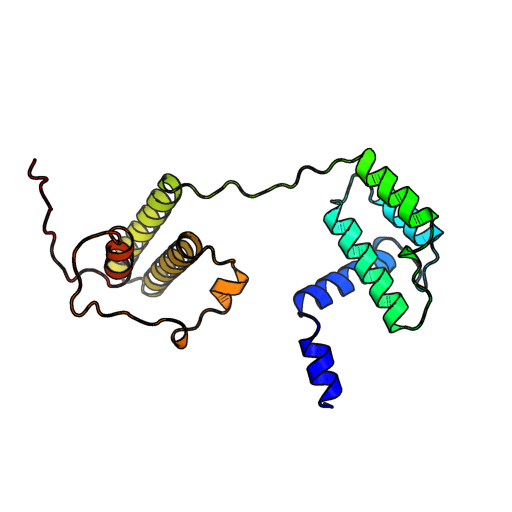HE A 1 87 ? 17.867 0.456 -11.002 1.00 95.06 87 PHE A C 1
ATOM 680 O O . PHE A 1 87 ? 17.774 0.939 -9.874 1.00 95.06 87 PHE A O 1
ATOM 687 N N . LYS A 1 88 ? 18.983 -0.155 -11.421 1.00 94.69 88 LYS A N 1
ATOM 688 C CA . LYS A 1 88 ? 20.222 -0.191 -10.632 1.00 94.69 88 LYS A CA 1
ATOM 689 C C . LYS A 1 88 ? 20.768 1.220 -10.386 1.00 94.69 88 LYS A C 1
ATOM 691 O O . LYS A 1 88 ? 21.137 1.519 -9.255 1.00 94.69 88 LYS A O 1
ATOM 696 N N . GLY A 1 89 ? 20.777 2.076 -11.409 1.00 94.88 89 GLY A N 1
ATOM 697 C CA . GLY A 1 89 ? 21.192 3.478 -11.299 1.00 94.88 89 GLY A CA 1
ATOM 698 C C . GLY A 1 89 ? 20.327 4.275 -10.321 1.00 94.88 89 GLY A C 1
ATOM 699 O O . GLY A 1 89 ? 20.862 4.925 -9.431 1.00 94.88 89 GLY A O 1
ATOM 700 N N . ILE A 1 90 ? 18.999 4.139 -10.402 1.00 93.69 90 ILE A N 1
ATOM 701 C CA . ILE A 1 90 ? 18.059 4.805 -9.485 1.00 93.69 90 ILE A CA 1
ATOM 702 C C . ILE A 1 90 ? 18.345 4.419 -8.032 1.00 93.69 90 ILE A C 1
ATOM 704 O O . ILE A 1 90 ? 18.387 5.289 -7.170 1.00 93.69 90 ILE A O 1
ATOM 708 N N . ARG A 1 91 ? 18.593 3.133 -7.748 1.00 90.81 91 ARG A N 1
ATOM 709 C CA . ARG A 1 91 ? 18.932 2.688 -6.384 1.00 90.81 91 ARG A CA 1
ATOM 710 C C . ARG A 1 91 ? 20.247 3.275 -5.872 1.00 90.81 91 ARG A C 1
ATOM 712 O O . ARG A 1 91 ? 20.360 3.509 -4.677 1.00 90.81 91 ARG A O 1
ATOM 719 N N . ALA A 1 92 ? 21.228 3.466 -6.753 1.00 91.75 92 ALA A N 1
ATOM 720 C CA . ALA A 1 92 ? 22.521 4.034 -6.386 1.00 91.75 92 ALA A CA 1
ATOM 721 C C . ALA A 1 92 ? 22.436 5.546 -6.125 1.00 91.75 92 ALA A C 1
ATOM 723 O O . ALA A 1 92 ? 23.084 6.040 -5.211 1.00 91.75 92 ALA A O 1
ATOM 724 N N . LEU A 1 93 ? 21.630 6.266 -6.912 1.00 90.12 93 LEU A N 1
ATOM 725 C CA . LEU A 1 93 ? 21.499 7.725 -6.829 1.00 90.12 93 LEU A CA 1
ATOM 726 C C . LEU A 1 93 ? 20.445 8.191 -5.816 1.00 90.12 93 LEU A C 1
ATOM 728 O O . LEU A 1 93 ? 20.536 9.302 -5.304 1.00 90.12 93 LEU A O 1
ATOM 732 N N . HIS A 1 94 ? 19.456 7.351 -5.509 1.00 85.31 94 HIS A N 1
ATOM 733 C CA . HIS A 1 94 ? 18.371 7.664 -4.580 1.00 85.31 94 HIS A CA 1
ATOM 734 C C . HIS A 1 94 ? 18.227 6.564 -3.520 1.00 85.31 94 HIS A C 1
ATOM 736 O O . HIS A 1 94 ? 17.238 5.821 -3.540 1.00 85.31 94 HIS A O 1
ATOM 742 N N . PRO A 1 95 ? 19.195 6.419 -2.595 1.00 75.12 95 PRO A N 1
ATOM 743 C CA . PRO A 1 95 ? 19.041 5.518 -1.462 1.00 75.12 95 PRO A CA 1
ATOM 744 C C . PRO A 1 95 ? 17.853 5.990 -0.617 1.00 75.12 95 PRO A C 1
ATOM 746 O O . PRO A 1 95 ? 17.911 6.999 0.081 1.00 75.12 95 PRO A O 1
ATOM 749 N N . ALA A 1 96 ? 16.732 5.281 -0.726 1.00 68.62 96 ALA A N 1
ATOM 750 C CA . ALA A 1 96 ? 15.542 5.589 0.046 1.00 68.62 96 ALA A CA 1
ATOM 751 C C . ALA A 1 96 ? 15.711 5.038 1.466 1.00 68.62 96 ALA A C 1
ATOM 753 O O . ALA A 1 96 ? 15.868 3.829 1.643 1.00 68.62 96 ALA A O 1
ATOM 754 N N . GLN A 1 97 ? 15.644 5.910 2.470 1.00 67.81 97 GLN A N 1
ATOM 755 C CA . GLN A 1 97 ? 15.507 5.486 3.857 1.00 67.81 97 GLN A CA 1
ATOM 756 C C . GLN A 1 97 ? 14.076 4.979 4.059 1.00 67.81 97 GLN A C 1
ATOM 758 O O . GLN A 1 97 ? 13.109 5.724 3.874 1.00 67.81 97 GLN A O 1
ATOM 763 N N . GLU A 1 98 ? 13.925 3.698 4.393 1.00 72.56 98 GLU A N 1
ATOM 764 C CA . GLU A 1 98 ? 12.615 3.156 4.738 1.00 72.56 98 GLU A CA 1
ATOM 765 C C . GLU A 1 98 ? 12.113 3.861 6.000 1.00 72.56 98 GLU A C 1
ATOM 767 O O . GLU A 1 98 ? 12.703 3.742 7.073 1.00 72.56 98 GLU A O 1
ATOM 772 N N . LYS A 1 99 ? 11.025 4.628 5.862 1.00 75.62 99 LYS A N 1
ATOM 773 C CA . LYS A 1 99 ? 10.322 5.217 7.002 1.00 75.62 99 LYS A CA 1
ATOM 774 C C . LYS A 1 99 ? 9.603 4.097 7.740 1.00 75.62 99 LYS A C 1
ATOM 776 O O . LYS A 1 99 ? 8.481 3.733 7.391 1.00 75.62 99 LYS A O 1
ATOM 781 N N . GLN A 1 100 ? 10.284 3.519 8.715 1.00 80.88 100 GLN A N 1
ATOM 782 C CA . GLN A 1 100 ? 9.672 2.599 9.658 1.00 80.88 100 GLN A CA 1
ATOM 783 C C . GLN A 1 100 ? 8.953 3.415 10.731 1.00 80.88 100 GLN A C 1
ATOM 785 O O . GLN A 1 100 ? 9.449 4.458 11.156 1.00 80.88 100 GLN A O 1
ATOM 790 N N . ALA A 1 101 ? 7.762 2.966 11.129 1.00 84.25 101 ALA A N 1
ATOM 791 C CA . ALA A 1 101 ? 7.094 3.545 12.285 1.00 84.25 101 ALA A CA 1
ATOM 792 C C . ALA A 1 101 ? 7.965 3.310 13.524 1.00 84.25 101 ALA A C 1
ATOM 794 O O . ALA A 1 101 ? 8.518 2.218 13.686 1.00 84.25 101 ALA A O 1
ATOM 795 N N . GLU A 1 102 ? 8.085 4.320 14.383 1.00 86.69 102 GLU A N 1
ATOM 796 C CA . GLU A 1 102 ? 8.773 4.148 15.657 1.00 86.69 102 GLU A CA 1
ATOM 797 C C . GLU A 1 102 ? 8.060 3.065 16.479 1.00 86.69 102 GLU A C 1
ATOM 799 O O . GLU A 1 102 ? 6.824 3.046 16.529 1.00 86.69 102 GLU A O 1
ATOM 804 N N . PRO A 1 103 ? 8.804 2.138 17.108 1.00 87.06 103 PRO A N 1
ATOM 805 C CA . PRO A 1 103 ? 8.198 1.122 17.951 1.00 87.06 103 PRO A CA 1
ATOM 806 C C . PRO A 1 103 ? 7.363 1.766 19.058 1.00 87.06 103 PRO A C 1
ATOM 808 O O . PRO A 1 103 ? 7.847 2.636 19.785 1.00 87.06 103 PRO A O 1
ATOM 811 N N . LEU A 1 104 ? 6.117 1.311 19.223 1.00 88.81 104 LEU A N 1
ATOM 812 C CA . LEU A 1 104 ? 5.297 1.739 20.350 1.00 88.81 104 LEU A CA 1
ATOM 813 C C . LEU A 1 104 ? 5.976 1.267 21.640 1.00 88.81 104 LEU A C 1
ATOM 815 O O . LEU A 1 104 ? 6.138 0.071 21.866 1.00 88.81 104 LEU A O 1
ATOM 819 N N . GLN A 1 105 ? 6.417 2.203 22.472 1.00 93.31 105 GLN A N 1
ATOM 820 C CA . GLN A 1 105 ? 7.040 1.879 23.751 1.00 93.31 105 GLN A CA 1
ATOM 821 C C . GLN A 1 105 ? 5.973 1.563 24.801 1.00 93.31 105 GLN A C 1
ATOM 823 O O . GLN A 1 105 ? 4.860 2.086 24.740 1.00 93.31 105 GLN A O 1
ATOM 828 N N . LEU A 1 106 ? 6.331 0.750 25.801 1.00 94.44 106 LEU A N 1
ATOM 829 C CA . LEU A 1 106 ? 5.408 0.353 26.870 1.00 94.44 106 LEU A CA 1
ATOM 830 C C . LEU A 1 106 ? 4.819 1.569 27.607 1.00 94.44 106 LEU A C 1
ATOM 832 O O . LEU A 1 106 ? 3.620 1.610 27.843 1.00 94.44 106 LEU A O 1
ATOM 836 N N . GLN A 1 107 ? 5.632 2.599 27.860 1.00 95.38 107 GLN A N 1
ATOM 837 C CA . GLN A 1 107 ? 5.178 3.850 28.479 1.00 95.38 107 GLN A CA 1
ATOM 838 C C . GLN A 1 107 ? 4.080 4.563 27.669 1.00 95.38 107 GLN A C 1
ATOM 840 O O . GLN A 1 107 ? 3.109 5.058 28.233 1.00 95.38 107 GLN A O 1
ATOM 845 N N . HIS A 1 108 ? 4.192 4.577 26.337 1.00 95.19 108 HIS A N 1
ATOM 846 C CA . HIS A 1 108 ? 3.180 5.181 25.468 1.00 95.19 108 HIS A CA 1
ATOM 847 C C . HIS A 1 108 ? 1.915 4.320 25.419 1.00 95.19 108 HIS A C 1
ATOM 849 O O . HIS A 1 108 ? 0.808 4.850 25.389 1.00 95.19 108 HIS A O 1
ATOM 855 N N . LEU A 1 109 ? 2.062 2.992 25.458 1.00 95.88 109 LEU A N 1
ATOM 856 C CA . LEU A 1 109 ? 0.925 2.081 25.563 1.00 95.88 109 LEU A CA 1
ATOM 857 C C . LEU A 1 109 ? 0.138 2.317 26.861 1.00 95.88 109 LEU A C 1
ATOM 859 O O . LEU A 1 109 ? -1.084 2.422 26.815 1.00 95.88 109 LEU A O 1
ATOM 863 N N . GLU A 1 110 ? 0.824 2.433 27.999 1.00 96.25 110 GLU A N 1
ATOM 864 C CA . GLU A 1 110 ? 0.203 2.703 29.302 1.00 96.25 110 GLU A CA 1
ATOM 865 C C . GLU A 1 110 ? -0.565 4.029 29.308 1.00 96.25 110 GLU A C 1
ATOM 867 O O . GLU A 1 110 ? -1.692 4.088 29.805 1.00 96.25 110 GLU A O 1
ATOM 872 N N . GLN A 1 111 ? -0.002 5.077 28.699 1.00 97.12 111 GLN A N 1
ATOM 873 C CA . GLN A 1 111 ? -0.670 6.371 28.545 1.00 97.12 111 GLN A CA 1
ATOM 874 C C . GLN A 1 111 ? -1.948 6.254 27.709 1.00 97.12 111 GLN A C 1
ATOM 876 O O . GLN A 1 111 ? -3.010 6.697 28.144 1.00 97.12 111 GLN A O 1
ATOM 881 N N . VAL A 1 112 ? -1.871 5.607 26.543 1.00 96.81 112 VAL A N 1
ATOM 882 C CA . VAL A 1 112 ? -3.028 5.406 25.655 1.00 96.81 112 VAL A CA 1
ATOM 883 C C . VAL A 1 112 ? -4.133 4.614 26.353 1.00 96.81 112 VAL A C 1
ATOM 885 O O . VAL A 1 112 ? -5.300 4.997 26.291 1.00 96.81 112 VAL A O 1
ATOM 888 N N . VAL A 1 113 ? -3.778 3.534 27.054 1.00 97.31 113 VAL A N 1
ATOM 889 C CA . VAL A 1 113 ? -4.742 2.728 27.816 1.00 97.31 113 VAL A CA 1
ATOM 890 C C . VAL A 1 113 ? -5.381 3.562 28.925 1.00 97.31 113 VAL A C 1
ATOM 892 O O . VAL A 1 113 ? -6.600 3.536 29.057 1.00 97.31 113 VAL A O 1
ATOM 895 N N . SER A 1 114 ? -4.598 4.358 29.655 1.00 97.62 114 SER A N 1
ATOM 896 C CA . SER A 1 114 ? -5.110 5.232 30.720 1.00 97.62 114 SER A CA 1
ATOM 897 C C . SER A 1 114 ? -6.113 6.264 30.188 1.00 97.62 114 SER A C 1
ATOM 899 O O . SER A 1 114 ? -7.159 6.482 30.797 1.00 97.62 114 SER A O 1
ATOM 901 N N . CYS A 1 115 ? -5.844 6.869 29.025 1.00 97.94 115 CYS A N 1
ATOM 902 C CA . CYS A 1 115 ? -6.784 7.783 28.371 1.00 97.94 115 CYS A CA 1
ATOM 903 C C . CYS A 1 115 ? -8.097 7.080 27.993 1.00 97.94 115 CYS A C 1
ATOM 905 O O . CYS A 1 115 ? -9.175 7.582 28.303 1.00 97.94 115 CYS A O 1
ATOM 907 N N . LEU A 1 116 ? -8.017 5.890 27.393 1.00 97.62 116 LEU A N 1
ATOM 908 C CA .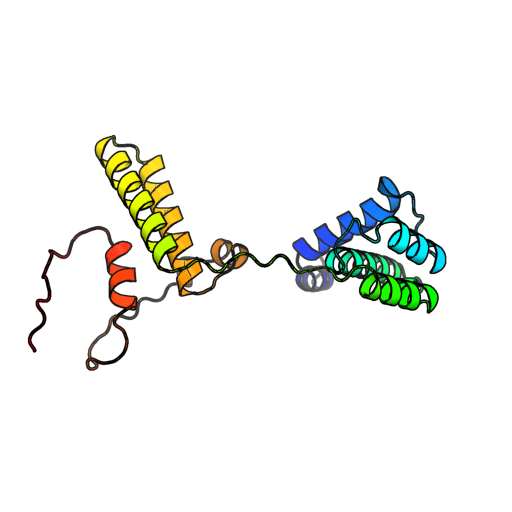 LEU A 1 116 ? -9.201 5.109 27.022 1.00 97.62 116 LEU A CA 1
ATOM 909 C C . LEU A 1 116 ? -9.985 4.624 28.251 1.00 97.62 116 LEU A C 1
ATOM 911 O O . LEU A 1 116 ? -11.210 4.533 28.209 1.00 97.62 116 LEU A O 1
ATOM 915 N N . GLU A 1 117 ? -9.309 4.322 29.361 1.00 97.56 117 GLU A N 1
ATOM 916 C CA . GLU A 1 117 ? -9.967 3.998 30.629 1.00 97.56 117 GLU A CA 1
ATOM 917 C C . GLU A 1 117 ? -10.759 5.190 31.174 1.00 97.56 117 GLU A C 1
ATOM 919 O O . GLU A 1 117 ? -11.887 4.999 31.633 1.00 97.56 117 GLU A O 1
ATOM 924 N N . LEU A 1 118 ? -10.218 6.409 31.082 1.00 97.69 118 LEU A N 1
ATOM 925 C CA . LEU A 1 118 ? -10.947 7.626 31.443 1.00 97.69 118 LEU A CA 1
ATOM 926 C C . LEU A 1 118 ? -12.174 7.829 30.547 1.00 97.69 118 LEU A C 1
ATOM 928 O O . LEU A 1 118 ? -13.264 8.036 31.076 1.00 97.69 118 LEU A O 1
ATOM 932 N N . GLU A 1 119 ? -12.042 7.673 29.226 1.00 97.38 119 GLU A N 1
ATOM 933 C CA . GLU A 1 119 ? -13.182 7.732 28.295 1.00 97.38 119 GLU A CA 1
ATOM 934 C C . GLU A 1 119 ? -14.272 6.712 28.655 1.00 97.38 119 GLU A C 1
ATOM 936 O O . GLU A 1 119 ? -15.462 7.030 28.650 1.00 97.38 119 GLU A O 1
ATOM 941 N N . VAL A 1 120 ? -13.875 5.493 29.037 1.00 97.69 120 VAL A N 1
ATOM 942 C CA . VAL A 1 120 ? -14.800 4.460 29.520 1.00 97.69 120 VAL A CA 1
ATOM 943 C C . VAL A 1 120 ? -15.553 4.916 30.771 1.00 97.69 120 VAL A C 1
ATOM 945 O O . VAL A 1 120 ? -16.753 4.650 30.868 1.00 97.69 120 VAL A O 1
ATOM 948 N N . GLN A 1 121 ? -14.889 5.561 31.736 1.00 97.38 121 GLN A N 1
ATOM 949 C CA . GLN A 1 121 ? -15.566 6.040 32.948 1.00 97.38 121 GLN A CA 1
ATOM 950 C C . GLN A 1 121 ? -16.507 7.207 32.656 1.00 97.38 121 GLN A C 1
ATOM 952 O O . GLN A 1 121 ? -17.638 7.192 33.138 1.00 97.38 121 GLN A O 1
ATOM 957 N N . THR A 1 122 ? -16.082 8.169 31.837 1.00 97.50 122 THR A N 1
ATOM 958 C CA . THR A 1 122 ? -16.910 9.317 31.447 1.00 97.50 122 THR A CA 1
ATOM 959 C C . THR A 1 122 ? -18.168 8.855 30.714 1.00 97.50 122 THR A C 1
ATOM 961 O O . THR A 1 122 ? -19.278 9.141 31.157 1.00 97.50 122 THR A O 1
ATOM 964 N N . ALA A 1 123 ? -18.020 8.011 29.688 1.00 97.06 123 ALA A N 1
ATOM 965 C CA . ALA A 1 123 ? -19.152 7.484 28.928 1.00 97.06 123 ALA A CA 1
ATOM 966 C C . ALA A 1 123 ? -20.113 6.648 29.797 1.00 97.06 123 ALA A C 1
ATOM 968 O O . ALA A 1 123 ? -21.320 6.626 29.566 1.00 97.06 123 ALA A O 1
ATOM 969 N N . ARG A 1 124 ? -19.605 5.961 30.831 1.00 96.19 124 ARG A N 1
ATOM 970 C CA . ARG A 1 124 ? -20.454 5.269 31.817 1.00 96.19 124 ARG A CA 1
ATOM 971 C C . ARG A 1 124 ? -21.249 6.233 32.683 1.00 96.19 124 ARG A C 1
ATOM 973 O O . ARG A 1 124 ? -22.422 5.964 32.920 1.00 96.19 124 ARG A O 1
ATOM 980 N N . ALA A 1 125 ? -20.614 7.294 33.172 1.00 97.12 125 ALA A N 1
ATOM 981 C CA . ALA A 1 125 ? -21.260 8.290 34.020 1.00 97.12 125 ALA A CA 1
ATOM 982 C C . ALA A 1 125 ? -22.357 9.052 33.261 1.00 97.12 125 ALA 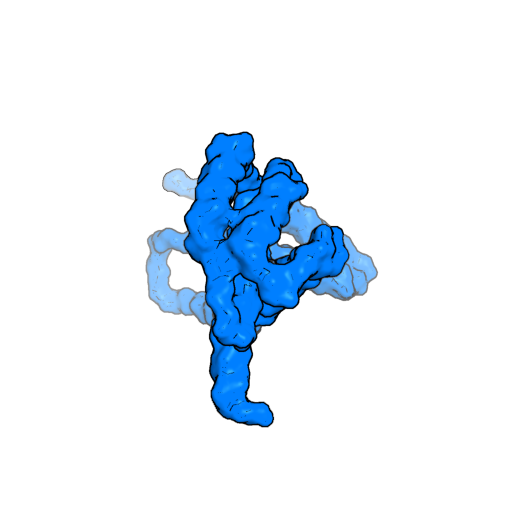A C 1
ATOM 984 O O . ALA A 1 125 ? -23.415 9.325 33.817 1.00 97.12 125 ALA A O 1
ATOM 985 N N . GLU A 1 126 ? -22.126 9.329 31.979 1.00 96.75 126 GLU A N 1
ATOM 986 C CA . GLU A 1 126 ? -23.056 10.047 31.099 1.00 96.75 126 GLU A CA 1
ATOM 987 C C . GLU A 1 126 ? -24.129 9.141 30.472 1.00 96.75 126 GLU A C 1
ATOM 989 O O . GLU A 1 126 ? -25.061 9.624 29.834 1.00 96.75 126 GLU A O 1
ATOM 994 N N . GLY A 1 127 ? -24.014 7.817 30.629 1.00 96.62 127 GLY A N 1
ATOM 995 C CA . GLY A 1 127 ? -24.905 6.858 29.972 1.00 96.62 127 GLY A CA 1
ATOM 996 C C . GLY A 1 127 ? -24.694 6.738 28.454 1.00 96.62 127 GLY A C 1
ATOM 997 O O . GLY A 1 127 ? -25.526 6.135 27.772 1.00 96.62 127 GLY A O 1
ATOM 998 N N . ASP A 1 128 ? -23.582 7.250 27.914 1.00 97.19 128 ASP A N 1
ATOM 999 C CA . ASP A 1 128 ? -23.200 7.133 26.502 1.00 97.19 128 ASP A CA 1
ATOM 1000 C C . ASP A 1 128 ? -22.738 5.703 26.175 1.00 97.19 128 ASP A C 1
ATOM 1002 O O . ASP A 1 128 ? -21.558 5.331 26.200 1.00 97.19 128 ASP A O 1
ATOM 1006 N N . ARG A 1 129 ? -23.715 4.851 25.859 1.00 96.81 129 ARG A N 1
ATOM 1007 C CA . ARG A 1 129 ? -23.463 3.459 25.486 1.00 96.81 129 ARG A CA 1
ATOM 1008 C C . ARG A 1 129 ? -22.579 3.325 24.229 1.00 96.81 129 ARG A C 1
ATOM 1010 O O . ARG A 1 129 ? -21.675 2.482 24.268 1.00 96.81 129 ARG A O 1
ATOM 1017 N N . PRO A 1 130 ? -22.798 4.079 23.132 1.00 97.50 130 PRO A N 1
ATOM 1018 C CA . PRO A 1 130 ? -21.900 4.080 21.977 1.00 97.50 130 PRO A CA 1
ATOM 1019 C C . PRO A 1 130 ? -20.442 4.421 22.309 1.00 97.50 130 PRO A C 1
ATOM 1021 O O . PRO A 1 130 ? -19.548 3.675 21.896 1.00 97.50 130 PRO A O 1
ATOM 1024 N N . GLY A 1 131 ? -20.194 5.497 23.062 1.00 96.56 131 GLY A N 1
ATOM 1025 C CA . GLY A 1 131 ? -18.844 5.902 23.468 1.00 96.56 131 GLY A CA 1
ATOM 1026 C C . GLY A 1 131 ? -18.152 4.834 24.310 1.00 96.56 131 GLY A C 1
ATOM 1027 O O . GLY A 1 131 ? -17.025 4.431 24.016 1.00 96.56 131 GLY A O 1
ATOM 1028 N N . LEU A 1 132 ? -18.880 4.257 25.269 1.00 97.56 132 LEU A N 1
ATOM 1029 C CA . LEU A 1 132 ? -18.385 3.171 26.115 1.00 97.56 132 LEU A CA 1
ATOM 1030 C C . LEU A 1 132 ? -17.920 1.948 25.306 1.00 97.56 132 LEU A C 1
ATOM 1032 O O . LEU A 1 132 ? -16.871 1.364 25.591 1.00 97.56 132 LEU A O 1
ATOM 1036 N N . LEU A 1 133 ? -18.710 1.517 24.317 1.00 97.06 133 LEU A N 1
ATOM 1037 C CA . LEU A 1 133 ? -18.359 0.363 23.484 1.00 97.06 133 LEU A CA 1
ATOM 1038 C C . LEU A 1 133 ? -17.166 0.660 22.573 1.00 97.06 133 LEU A C 1
ATOM 1040 O O . LEU A 1 133 ? -16.315 -0.211 22.391 1.00 97.06 133 LEU A O 1
ATOM 1044 N N . ARG A 1 134 ? -17.084 1.883 22.036 1.00 97.50 134 ARG A N 1
ATOM 1045 C CA . ARG A 1 134 ? -15.963 2.331 21.204 1.00 97.50 134 ARG A CA 1
ATOM 1046 C C . ARG A 1 134 ? -14.650 2.313 21.984 1.00 97.50 134 ARG A C 1
ATOM 1048 O O . ARG A 1 134 ? -13.728 1.624 21.560 1.00 97.50 134 ARG A O 1
ATOM 1055 N N . ALA A 1 135 ? -14.597 2.970 23.141 1.00 96.94 135 ALA A N 1
ATOM 1056 C CA . ALA A 1 135 ? -13.377 3.061 23.943 1.00 96.94 135 ALA A CA 1
ATOM 1057 C C . ALA A 1 135 ? -12.867 1.672 24.373 1.00 96.94 135 ALA A C 1
ATOM 1059 O O . ALA A 1 135 ? -11.679 1.367 24.267 1.00 96.94 135 ALA A O 1
ATOM 1060 N N . ARG A 1 136 ? -13.777 0.764 24.761 1.00 96.44 136 ARG A N 1
ATOM 1061 C CA . ARG A 1 136 ? -13.425 -0.632 25.081 1.00 96.44 136 ARG A CA 1
ATOM 1062 C C . ARG A 1 136 ? -12.907 -1.418 23.882 1.00 96.44 136 ARG A C 1
ATOM 1064 O O . ARG A 1 136 ? -11.961 -2.189 24.028 1.00 96.44 136 ARG A O 1
ATOM 1071 N N . ARG A 1 137 ? -13.536 -1.258 22.715 1.00 95.50 137 ARG A N 1
ATOM 1072 C CA . ARG A 1 137 ? -13.088 -1.900 21.474 1.00 95.50 137 ARG A CA 1
ATOM 1073 C C . ARG A 1 137 ? -11.682 -1.428 21.118 1.00 95.50 137 ARG A C 1
ATOM 1075 O O . ARG A 1 137 ? -10.826 -2.261 20.840 1.00 95.50 137 ARG A O 1
ATOM 1082 N N . ASP A 1 138 ? -11.452 -0.122 21.142 1.00 96.44 138 ASP A N 1
ATOM 1083 C CA . ASP A 1 138 ? -10.181 0.471 20.729 1.00 96.44 138 ASP A CA 1
ATOM 1084 C C . ASP A 1 138 ? -9.057 0.051 21.687 1.00 96.44 138 ASP A C 1
ATOM 1086 O O . ASP A 1 138 ? -7.997 -0.387 21.240 1.00 96.44 138 ASP A O 1
ATOM 1090 N N . MET A 1 139 ? -9.338 0.018 22.993 1.00 96.81 139 MET A N 1
ATOM 1091 C CA . MET A 1 139 ? -8.424 -0.521 24.004 1.00 96.81 139 MET A CA 1
ATOM 1092 C C . MET A 1 139 ? -8.086 -1.997 23.753 1.00 96.81 139 MET A C 1
ATOM 1094 O O . MET A 1 139 ? -6.914 -2.373 23.763 1.00 96.81 139 MET A O 1
ATOM 1098 N N . ALA A 1 140 ? -9.088 -2.839 23.475 1.00 94.12 140 ALA A N 1
ATOM 1099 C CA . ALA A 1 140 ? -8.867 -4.254 23.179 1.00 94.12 140 ALA A CA 1
ATOM 1100 C C . ALA A 1 140 ? -8.037 -4.460 21.901 1.00 94.12 140 ALA A C 1
ATOM 1102 O O . ALA A 1 140 ? -7.131 -5.293 21.897 1.00 94.12 140 ALA A O 1
ATOM 1103 N N . LEU A 1 141 ? -8.307 -3.695 20.836 1.00 94.31 141 LEU A N 1
ATOM 1104 C CA . LEU A 1 141 ? -7.557 -3.760 19.577 1.00 94.31 141 LEU A CA 1
ATOM 1105 C C . LEU A 1 141 ? -6.092 -3.359 19.764 1.00 94.31 141 LEU A C 1
ATOM 1107 O O . LEU A 1 141 ? -5.209 -4.057 19.270 1.00 94.31 141 LEU A O 1
ATOM 1111 N N . ILE A 1 142 ? -5.832 -2.277 20.500 1.00 94.75 142 ILE A N 1
ATOM 1112 C CA . ILE A 1 142 ? -4.474 -1.795 20.773 1.00 94.75 142 ILE A CA 1
ATOM 1113 C C . ILE A 1 142 ? -3.702 -2.815 21.615 1.00 94.75 142 ILE A C 1
ATOM 1115 O O . ILE A 1 142 ? -2.580 -3.175 21.263 1.00 94.75 142 ILE A O 1
ATOM 1119 N N . LEU A 1 143 ? -4.309 -3.339 22.684 1.00 94.44 143 LEU A N 1
ATOM 1120 C CA . LEU A 1 143 ? -3.668 -4.332 23.549 1.00 94.44 143 LEU A CA 1
ATOM 1121 C C . LEU A 1 143 ? -3.402 -5.653 22.815 1.00 94.44 143 LEU A C 1
ATOM 1123 O O . LEU A 1 143 ? -2.309 -6.205 22.929 1.00 94.44 143 LEU A O 1
ATOM 1127 N N . LEU A 1 144 ? -4.370 -6.161 22.045 1.00 93.19 144 LEU A N 1
ATOM 1128 C CA . LEU A 1 144 ? -4.184 -7.368 21.234 1.00 93.19 144 LEU A CA 1
ATOM 1129 C C . LEU A 1 144 ? -3.104 -7.166 20.172 1.00 93.19 144 LEU A C 1
ATOM 1131 O O . LEU A 1 144 ? -2.221 -8.013 20.038 1.00 93.19 144 LEU A O 1
ATOM 1135 N N . GLY A 1 145 ? -3.157 -6.043 19.451 1.00 93.62 145 GLY A N 1
ATOM 1136 C CA . GLY A 1 145 ? -2.176 -5.682 18.431 1.00 93.62 145 GLY A CA 1
ATOM 1137 C C . GLY A 1 145 ? -0.765 -5.611 19.000 1.00 93.62 145 GLY A C 1
ATOM 1138 O O . GLY A 1 145 ? 0.147 -6.222 18.449 1.00 93.62 145 GLY A O 1
ATOM 1139 N N . PHE A 1 146 ? -0.600 -4.950 20.147 1.00 94.44 146 PHE A N 1
ATOM 1140 C CA . PHE A 1 146 ? 0.690 -4.813 20.813 1.00 94.44 146 PHE A CA 1
ATOM 1141 C C . PHE A 1 146 ? 1.249 -6.155 21.300 1.00 94.44 146 PHE A C 1
ATOM 1143 O O . PHE A 1 146 ? 2.362 -6.529 20.938 1.00 94.44 146 PHE A O 1
ATOM 1150 N N . TRP A 1 147 ? 0.481 -6.913 22.091 1.00 92.94 147 TRP A N 1
ATOM 1151 C CA . TRP A 1 147 ? 0.991 -8.132 22.730 1.00 92.94 147 TRP A CA 1
ATOM 1152 C C . TRP A 1 147 ? 1.143 -9.316 21.774 1.00 92.94 147 TRP A C 1
ATOM 1154 O O . TRP A 1 147 ? 1.992 -10.176 22.004 1.00 92.94 147 TRP A O 1
ATOM 1164 N N . ARG A 1 148 ? 0.327 -9.397 20.714 1.00 91.31 148 ARG A N 1
ATOM 1165 C CA . ARG A 1 148 ? 0.443 -10.459 19.700 1.00 91.31 148 ARG A CA 1
ATOM 1166 C C . ARG A 1 148 ? 1.272 -10.059 18.484 1.00 91.31 148 ARG A C 1
ATOM 1168 O O . ARG A 1 148 ? 1.587 -10.935 17.685 1.00 91.31 148 ARG A O 1
ATOM 1175 N N . GLY A 1 149 ? 1.613 -8.778 18.337 1.00 90.56 149 GLY A N 1
ATOM 1176 C CA . GLY A 1 149 ? 2.271 -8.256 17.140 1.00 90.56 149 GLY A CA 1
ATOM 1177 C C . GLY A 1 149 ? 1.380 -8.306 15.896 1.00 90.56 149 GLY A C 1
ATOM 1178 O O . GLY A 1 149 ? 1.899 -8.414 14.786 1.00 90.56 149 GLY A O 1
ATOM 1179 N N . PHE A 1 150 ? 0.054 -8.271 16.072 1.00 91.88 150 PHE A N 1
ATOM 1180 C CA . PHE A 1 150 ? -0.878 -8.348 14.952 1.00 91.88 150 PHE A CA 1
ATOM 1181 C C . PHE A 1 150 ? -0.902 -7.053 14.147 1.00 91.88 150 PHE A C 1
ATOM 1183 O O . PHE A 1 150 ? -0.983 -5.950 14.692 1.00 91.88 150 PHE A O 1
ATOM 1190 N N . ARG A 1 151 ? -0.894 -7.198 12.823 1.00 88.69 151 ARG A N 1
ATOM 1191 C CA . ARG A 1 151 ? -1.135 -6.101 11.883 1.00 88.69 151 ARG A CA 1
ATOM 1192 C C . ARG A 1 151 ? -2.623 -5.768 11.816 1.00 88.69 151 ARG A C 1
ATOM 1194 O O . ARG A 1 151 ? -3.478 -6.555 12.220 1.00 88.69 151 ARG A O 1
ATOM 1201 N N . SER A 1 152 ? -2.948 -4.594 11.278 1.00 89.38 152 SER A N 1
ATOM 1202 C CA . SER A 1 152 ? -4.338 -4.137 11.170 1.00 89.38 152 SER A CA 1
ATOM 1203 C C . SER A 1 152 ? -5.224 -5.119 10.398 1.00 89.38 152 SER A C 1
ATOM 1205 O O . SER A 1 152 ? -6.350 -5.372 10.812 1.00 89.38 152 SER A O 1
ATOM 1207 N N . ASP A 1 153 ? -4.720 -5.732 9.325 1.00 88.94 153 ASP A N 1
ATOM 1208 C CA . ASP A 1 153 ? -5.466 -6.715 8.539 1.00 88.94 153 ASP A CA 1
ATOM 1209 C C . ASP A 1 153 ? -5.685 -8.041 9.276 1.00 88.94 153 ASP A C 1
ATOM 1211 O O . ASP A 1 153 ? -6.700 -8.701 9.052 1.00 88.94 153 ASP A O 1
ATOM 1215 N N . GLU A 1 154 ? -4.773 -8.413 10.171 1.00 90.94 154 GLU A N 1
ATOM 1216 C CA . GLU A 1 154 ? -4.910 -9.583 11.041 1.00 90.94 154 GLU A CA 1
ATOM 1217 C C . GLU A 1 154 ? -5.937 -9.319 12.145 1.00 90.94 154 GLU A C 1
ATOM 1219 O O . GLU A 1 154 ? -6.835 -10.136 12.353 1.00 90.94 154 GLU A O 1
ATOM 1224 N N . LEU A 1 155 ? -5.882 -8.142 12.781 1.00 92.25 155 LEU A N 1
ATOM 1225 C CA . LEU A 1 155 ? -6.884 -7.704 13.759 1.00 92.25 155 LEU A CA 1
ATOM 1226 C C . LEU A 1 155 ? -8.290 -7.662 13.150 1.00 92.25 155 LEU A C 1
ATOM 1228 O O . LEU A 1 155 ? -9.235 -8.153 13.761 1.00 92.25 155 LEU A O 1
ATOM 1232 N N . CYS A 1 156 ? -8.435 -7.142 11.928 1.00 90.50 156 CYS A N 1
ATOM 1233 C CA . CYS A 1 156 ? -9.723 -7.093 11.231 1.00 90.50 156 CYS A CA 1
ATOM 1234 C C . CYS A 1 156 ? -10.295 -8.476 10.878 1.00 90.50 156 CYS A C 1
ATOM 1236 O O . CYS A 1 156 ? -11.491 -8.583 10.621 1.00 90.50 156 CYS A O 1
ATOM 1238 N N . ARG A 1 157 ? -9.463 -9.523 10.824 1.00 89.94 157 ARG A N 1
ATOM 1239 C CA . ARG A 1 157 ? -9.879 -10.905 10.519 1.00 89.94 157 ARG A CA 1
ATOM 1240 C C . ARG A 1 157 ? -10.053 -11.764 11.771 1.00 89.94 157 ARG A C 1
ATOM 1242 O O . ARG A 1 157 ? -10.446 -12.925 11.653 1.00 89.94 157 ARG A O 1
ATOM 1249 N N . LEU A 1 158 ? -9.735 -11.234 12.951 1.00 90.44 158 LEU A N 1
ATOM 1250 C CA . LEU A 1 158 ? -9.867 -11.957 14.206 1.00 90.44 158 LEU A CA 1
ATOM 1251 C C . LEU A 1 158 ? -11.351 -12.2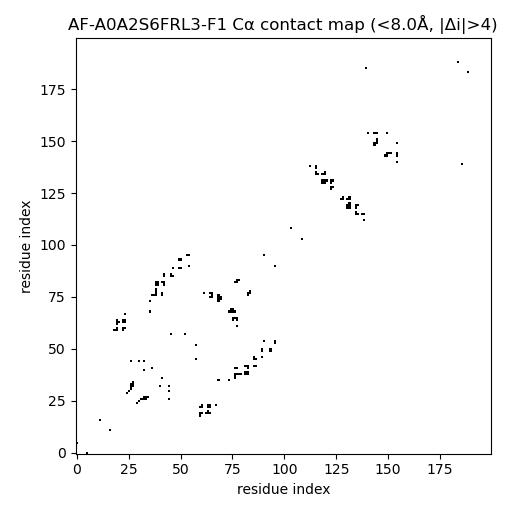03 14.513 1.00 90.44 158 LEU A C 1
ATOM 1253 O O . LEU A 1 158 ? -12.161 -11.280 14.500 1.00 90.44 158 LEU A O 1
ATOM 1257 N N . GLN A 1 159 ? -11.692 -13.452 14.817 1.00 90.31 159 GLN A N 1
ATOM 1258 C CA . GLN A 1 159 ? -13.034 -13.874 15.197 1.00 90.31 159 GLN A CA 1
ATOM 1259 C C . GLN A 1 159 ? -13.012 -14.443 16.614 1.00 90.31 159 GLN A C 1
ATOM 1261 O O . GLN A 1 159 ? -11.974 -14.909 17.088 1.00 90.31 159 GLN A O 1
ATOM 1266 N N . VAL A 1 160 ? -14.162 -14.417 17.291 1.00 86.81 160 VAL A N 1
ATOM 1267 C CA . VAL A 1 160 ? -14.291 -14.901 18.678 1.00 86.81 160 VAL A CA 1
ATOM 1268 C C . VAL A 1 160 ? -13.912 -16.381 18.790 1.00 86.81 160 VAL A C 1
ATOM 1270 O O . VAL A 1 160 ? -13.275 -16.775 19.759 1.00 86.81 160 VAL A O 1
ATOM 1273 N N . GLU A 1 161 ? -14.209 -17.179 17.764 1.00 90.94 161 GLU A N 1
ATOM 1274 C CA . GLU A 1 161 ? -13.826 -18.596 17.662 1.00 90.94 161 GLU A CA 1
ATOM 1275 C C . GLU A 1 161 ? -12.308 -18.843 17.683 1.00 90.94 161 GLU A C 1
ATOM 1277 O O . GLU A 1 161 ? -11.861 -19.921 18.070 1.00 90.94 161 GLU A O 1
ATOM 1282 N N . HIS A 1 162 ? -11.494 -17.841 17.336 1.00 87.06 162 HIS A N 1
ATOM 1283 C CA . HIS A 1 162 ? -10.036 -17.934 17.425 1.00 87.06 162 HIS A CA 1
ATOM 1284 C C . HIS A 1 162 ? -9.511 -17.729 18.859 1.00 87.06 162 HIS A C 1
ATOM 1286 O O . HIS A 1 162 ? -8.311 -17.878 19.101 1.00 87.06 162 HIS A O 1
ATOM 1292 N N . VAL A 1 163 ? -10.370 -17.358 19.816 1.00 84.44 163 VAL A N 1
ATOM 1293 C CA . VAL A 1 163 ? -9.985 -17.059 21.200 1.00 84.44 163 VAL A CA 1
ATOM 1294 C C . VAL A 1 163 ? -10.245 -18.273 22.087 1.00 84.44 163 VAL A C 1
ATOM 1296 O O . VAL A 1 163 ? -11.382 -18.601 22.409 1.00 84.44 163 VAL A O 1
ATOM 1299 N N . GLN A 1 164 ? -9.167 -18.916 22.533 1.00 84.81 164 GLN A N 1
ATOM 1300 C CA . GLN A 1 164 ? -9.224 -20.037 23.471 1.00 84.81 164 GLN A CA 1
ATOM 1301 C C . GLN A 1 164 ? -8.770 -19.582 24.860 1.00 84.81 164 GLN A C 1
ATOM 1303 O O . GLN A 1 164 ? -7.656 -19.083 25.035 1.00 84.81 164 GLN A O 1
ATOM 1308 N N . GLY A 1 165 ? -9.639 -19.747 25.858 1.00 79.62 165 GLY A N 1
ATOM 1309 C CA . GLY A 1 165 ? -9.310 -19.486 27.255 1.00 79.62 165 GLY A CA 1
ATOM 1310 C C . GLY A 1 165 ? -8.660 -20.708 27.892 1.00 79.62 165 GLY A C 1
ATOM 1311 O O . GLY A 1 165 ? -9.308 -21.738 28.046 1.00 79.62 165 GLY A O 1
ATOM 1312 N N . LEU A 1 166 ? -7.398 -20.594 28.305 1.00 79.25 166 LEU A N 1
ATOM 1313 C CA . LEU A 1 166 ? -6.791 -21.580 29.196 1.00 79.25 166 LEU A CA 1
ATOM 1314 C C . LEU A 1 166 ? -7.218 -21.274 30.633 1.00 79.25 166 LEU A C 1
ATOM 1316 O O . LEU A 1 166 ? -6.801 -20.271 31.215 1.00 79.25 166 LEU A O 1
ATOM 1320 N N . THR A 1 167 ? -8.034 -22.142 31.223 1.00 65.81 167 THR A N 1
ATOM 1321 C CA . THR A 1 167 ? -8.244 -22.150 32.671 1.00 65.81 167 THR A CA 1
ATOM 1322 C C . THR A 1 167 ? -7.076 -22.905 33.297 1.00 65.81 167 THR A C 1
ATOM 1324 O O . THR A 1 167 ? -6.900 -24.101 33.077 1.00 65.81 167 THR A O 1
ATOM 1327 N N . SER A 1 168 ? -6.216 -22.211 34.047 1.00 56.22 168 SER A N 1
ATOM 1328 C CA . SER A 1 168 ? -5.095 -22.859 34.728 1.00 56.22 168 SER A CA 1
ATOM 1329 C C . SER A 1 168 ? -5.603 -23.717 35.890 1.00 56.22 168 SER A C 1
ATOM 1331 O O . SER A 1 168 ? -5.631 -23.305 37.047 1.00 56.22 168 SER A O 1
ATOM 1333 N N . THR A 1 169 ? -6.001 -24.948 35.593 1.00 48.53 169 THR A N 1
ATOM 1334 C CA . THR A 1 169 ? -6.150 -25.994 36.602 1.00 48.53 169 THR A CA 1
ATOM 1335 C C . THR A 1 169 ? -4.762 -26.572 36.884 1.00 48.53 169 THR A C 1
ATOM 1337 O O . THR A 1 169 ? -4.293 -27.473 36.207 1.00 48.53 169 THR A O 1
ATOM 1340 N N . GLY A 1 170 ? -4.079 -25.970 37.865 1.00 55.19 170 GLY A N 1
ATOM 1341 C CA . GLY A 1 170 ? -2.930 -26.537 38.586 1.00 55.19 170 GLY A CA 1
ATOM 1342 C C . GLY A 1 170 ? -1.606 -26.704 37.825 1.00 55.19 170 GLY A C 1
ATOM 1343 O O . GLY A 1 170 ? -1.359 -27.753 37.251 1.00 55.19 170 GLY A O 1
ATOM 1344 N N . SER A 1 171 ? -0.690 -25.728 37.929 1.00 45.62 171 SER A N 1
ATOM 1345 C CA . SER A 1 171 ? 0.773 -25.957 37.845 1.00 45.62 171 SER A CA 1
ATOM 1346 C C . SER A 1 171 ? 1.559 -24.705 38.296 1.00 45.62 171 SER A C 1
ATOM 1348 O O . SER A 1 171 ? 1.007 -23.601 38.225 1.00 45.62 171 SER A O 1
ATOM 1350 N N . PRO A 1 172 ? 2.787 -24.835 38.844 1.00 42.81 172 PRO A N 1
ATOM 1351 C CA . PRO A 1 172 ? 3.329 -23.936 39.849 1.00 42.81 172 PRO A CA 1
ATOM 1352 C C . PRO A 1 172 ? 3.893 -22.639 39.270 1.00 42.81 172 PRO A C 1
ATOM 1354 O O . PRO A 1 172 ? 4.317 -22.539 38.122 1.00 42.81 172 PRO A O 1
ATOM 1357 N N . LYS A 1 173 ? 3.919 -21.633 40.148 1.00 47.91 173 LYS A N 1
ATOM 1358 C CA . LYS A 1 173 ? 4.556 -20.328 39.971 1.00 47.91 173 LYS A CA 1
ATOM 1359 C C . LYS A 1 173 ? 5.923 -20.466 39.289 1.00 47.91 173 LYS A C 1
ATOM 1361 O O . LYS A 1 173 ? 6.867 -20.901 39.943 1.00 47.91 173 LYS A O 1
ATOM 1366 N N . ARG A 1 174 ? 6.025 -20.039 38.028 1.00 45.09 174 ARG A N 1
ATOM 1367 C CA . ARG A 1 174 ? 7.156 -19.302 37.430 1.00 45.09 174 ARG A CA 1
ATOM 1368 C C . ARG A 1 174 ? 6.830 -18.998 35.953 1.00 45.09 174 ARG A C 1
ATOM 1370 O O . ARG A 1 174 ? 6.394 -19.872 35.220 1.00 45.09 174 ARG A O 1
ATOM 1377 N N . HIS A 1 175 ? 7.033 -17.740 35.552 1.00 39.50 175 HIS A N 1
ATOM 1378 C CA . HIS A 1 175 ? 7.074 -17.223 34.168 1.00 39.50 175 HIS A CA 1
ATOM 1379 C C . HIS A 1 175 ? 5.819 -16.755 33.404 1.00 39.50 175 HIS A C 1
ATOM 1381 O O . HIS A 1 175 ? 5.944 -16.467 32.222 1.00 39.50 175 HIS A O 1
ATOM 1387 N N . TRP A 1 176 ? 4.664 -16.506 34.030 1.00 37.19 176 TRP A N 1
ATOM 1388 C CA . TRP A 1 176 ? 3.584 -15.745 33.357 1.00 37.19 176 TRP A CA 1
ATOM 1389 C C . TRP A 1 176 ? 2.977 -14.668 34.266 1.00 37.19 176 TRP A C 1
ATOM 1391 O O . TRP A 1 176 ? 1.826 -14.757 34.685 1.00 37.19 176 TRP A O 1
ATOM 1401 N N . CYS A 1 177 ? 3.761 -13.631 34.590 1.00 38.50 177 CYS A N 1
ATOM 1402 C CA . CYS A 1 177 ? 3.246 -12.458 35.314 1.00 38.50 177 CYS A CA 1
ATOM 1403 C C . CYS A 1 177 ? 2.564 -11.428 34.394 1.00 38.50 177 CYS A C 1
ATOM 1405 O O . CYS A 1 177 ? 1.723 -10.669 34.859 1.00 38.50 177 CYS A O 1
ATOM 1407 N N . VAL A 1 178 ? 2.846 -11.425 33.087 1.00 45.00 178 VAL A N 1
ATOM 1408 C CA . VAL A 1 178 ? 2.334 -10.381 32.176 1.00 45.00 178 VAL A CA 1
ATOM 1409 C C . VAL A 1 178 ? 0.899 -10.667 31.696 1.00 45.00 178 VAL A C 1
ATOM 1411 O O . VAL A 1 178 ? 0.101 -9.753 31.513 1.00 45.00 178 VAL A O 1
ATOM 1414 N N . GLY A 1 179 ? 0.506 -11.942 31.585 1.00 39.56 179 GLY A N 1
ATOM 1415 C CA . GLY A 1 179 ? -0.827 -12.335 31.099 1.00 39.56 179 GLY A CA 1
ATOM 1416 C C . GLY A 1 179 ? -1.978 -12.152 32.099 1.00 39.56 179 GLY A C 1
ATOM 1417 O O . GLY A 1 179 ? -3.137 -12.099 31.692 1.00 39.56 179 GLY A O 1
ATOM 1418 N N . ARG A 1 180 ? -1.695 -12.025 33.406 1.00 38.19 180 ARG A N 1
ATOM 1419 C CA . ARG A 1 180 ? -2.750 -11.866 34.427 1.00 38.19 180 ARG A CA 1
ATOM 1420 C C . ARG A 1 180 ? -3.443 -10.503 34.369 1.00 38.19 180 ARG A C 1
ATOM 1422 O O . ARG A 1 180 ? -4.626 -10.434 34.689 1.00 38.19 180 ARG A O 1
ATOM 1429 N N . CYS A 1 181 ? -2.762 -9.455 33.904 1.00 38.38 181 CYS A N 1
ATOM 1430 C CA . CYS A 1 181 ? -3.392 -8.148 33.697 1.00 38.38 181 CYS A CA 1
ATOM 1431 C C . CYS A 1 181 ? -4.314 -8.126 32.467 1.00 38.38 181 CYS A C 1
ATOM 1433 O O . CYS A 1 181 ? -5.340 -7.452 32.493 1.00 38.38 181 CYS A O 1
ATOM 1435 N N . PHE A 1 182 ? -4.006 -8.904 31.422 1.00 38.31 182 PHE A N 1
ATOM 1436 C CA . PHE A 1 182 ? -4.756 -8.891 30.159 1.00 38.31 182 PHE A CA 1
ATOM 1437 C C . PHE A 1 182 ? -6.219 -9.335 30.332 1.00 38.31 182 PHE A C 1
ATOM 1439 O O . PHE A 1 182 ? -7.137 -8.675 29.854 1.00 38.31 182 PHE A O 1
ATOM 1446 N N . VAL A 1 183 ? -6.458 -10.412 31.088 1.00 39.72 183 VAL A N 1
ATOM 1447 C CA . VAL A 1 183 ? -7.826 -10.902 31.347 1.00 39.72 183 VAL A CA 1
ATOM 1448 C C . VAL A 1 183 ? -8.556 -10.017 32.366 1.00 39.72 183 VAL A C 1
ATOM 1450 O O . VAL A 1 183 ? -9.757 -9.792 32.234 1.00 39.72 183 VAL A O 1
ATOM 1453 N N . ALA A 1 184 ? -7.836 -9.462 33.347 1.00 39.91 184 ALA A N 1
ATOM 1454 C CA . ALA A 1 184 ? -8.417 -8.599 34.378 1.00 39.91 184 ALA A CA 1
ATOM 1455 C C . ALA A 1 184 ? -8.857 -7.220 33.847 1.00 39.91 184 ALA A C 1
ATOM 1457 O O . ALA A 1 184 ? -9.824 -6.659 34.356 1.00 39.91 184 ALA A O 1
ATOM 1458 N N . SER A 1 185 ? -8.184 -6.689 32.820 1.00 41.25 185 SER A N 1
ATOM 1459 C CA . SER A 1 185 ? -8.531 -5.401 32.197 1.00 41.25 185 SER A CA 1
ATOM 1460 C C . SER A 1 185 ? -9.740 -5.517 31.247 1.00 41.25 185 SER A C 1
ATOM 1462 O O . SER A 1 185 ? -10.618 -4.655 31.245 1.00 41.25 185 SER A O 1
ATOM 1464 N N . ILE A 1 186 ? -9.873 -6.633 30.515 1.00 42.66 186 ILE A N 1
ATOM 1465 C CA . ILE A 1 186 ? -11.008 -6.875 29.600 1.00 42.66 186 ILE A CA 1
ATOM 1466 C C . ILE A 1 186 ? -12.299 -7.223 30.370 1.00 42.66 186 ILE A C 1
ATOM 1468 O O . ILE A 1 186 ? -13.390 -6.760 30.021 1.00 42.66 186 ILE A O 1
ATOM 1472 N N . ALA A 1 187 ? -12.197 -8.006 31.446 1.00 41.84 187 ALA A N 1
ATOM 1473 C CA . ALA A 1 187 ? -13.329 -8.390 32.285 1.00 41.84 187 ALA A CA 1
ATOM 1474 C C . ALA A 1 187 ? -13.566 -7.342 33.382 1.00 41.84 187 ALA A C 1
ATOM 1476 O O . ALA A 1 187 ? -13.173 -7.530 34.529 1.00 41.84 187 ALA A O 1
ATOM 1477 N N . GLY A 1 188 ? -14.179 -6.213 33.015 1.00 40.12 188 GLY A N 1
ATOM 1478 C CA . GLY A 1 188 ? -14.414 -5.084 33.919 1.00 40.12 188 GLY A CA 1
ATOM 1479 C C . GLY A 1 188 ? -14.816 -5.475 35.352 1.00 40.12 188 GLY A C 1
ATOM 1480 O O . GLY A 1 188 ? -15.940 -5.903 35.582 1.00 40.12 188 GLY A O 1
ATOM 1481 N N . GLY A 1 189 ? -13.890 -5.253 36.290 1.00 41.91 189 GLY A N 1
ATOM 1482 C CA . GLY A 1 189 ? -14.123 -4.956 37.707 1.00 41.91 189 GLY A CA 1
ATOM 1483 C C . GLY A 1 189 ? -15.054 -5.875 38.501 1.00 41.91 189 GLY A C 1
ATOM 1484 O O . GLY A 1 189 ? -16.126 -5.428 38.892 1.00 41.91 189 GLY A O 1
ATOM 1485 N N . ILE A 1 190 ? -14.617 -7.096 38.844 1.00 37.59 190 ILE A N 1
ATOM 1486 C CA . ILE A 1 190 ? -15.250 -7.888 39.929 1.00 37.59 190 ILE A CA 1
ATOM 1487 C C . ILE A 1 190 ? -14.250 -8.393 40.991 1.00 37.59 190 ILE A C 1
ATOM 1489 O O . ILE A 1 190 ? -14.659 -8.777 42.081 1.00 37.59 190 ILE A O 1
ATOM 1493 N N . TRP A 1 191 ? -12.931 -8.335 40.776 1.00 34.47 191 TRP A N 1
ATOM 1494 C CA . TRP A 1 191 ? -11.975 -8.805 41.790 1.00 34.47 191 TRP A CA 1
ATOM 1495 C C . TRP A 1 191 ? -11.297 -7.641 42.512 1.00 34.47 191 TRP A C 1
ATOM 1497 O O . TRP A 1 191 ? -10.461 -6.934 41.954 1.00 34.47 191 TRP A O 1
ATOM 1507 N N . GLY A 1 192 ? -11.715 -7.442 43.766 1.00 30.81 192 GLY A N 1
ATOM 1508 C CA . GLY A 1 192 ? -11.232 -6.403 44.666 1.00 30.81 192 GLY A CA 1
ATOM 1509 C C . GLY A 1 192 ? -9.711 -6.380 44.810 1.00 30.81 192 GLY A C 1
ATOM 1510 O O . GLY A 1 192 ? -9.038 -7.415 44.794 1.00 30.81 192 GLY A O 1
ATOM 1511 N N . LYS A 1 193 ? -9.187 -5.160 44.969 1.00 36.03 193 LYS A N 1
ATOM 1512 C CA . LYS A 1 193 ? -7.777 -4.870 45.225 1.00 36.03 193 LYS A CA 1
ATOM 1513 C C . LYS A 1 193 ? -7.265 -5.740 46.375 1.00 36.03 193 LYS A C 1
ATOM 1515 O O . LYS A 1 193 ? -7.599 -5.503 47.531 1.00 36.03 193 LYS A O 1
ATOM 1520 N N . ARG A 1 194 ? -6.398 -6.705 46.077 1.00 31.42 194 ARG A N 1
ATOM 1521 C CA . ARG A 1 194 ? -5.416 -7.185 47.051 1.00 31.42 194 ARG A CA 1
ATOM 1522 C C . ARG A 1 194 ? -4.053 -6.715 46.585 1.00 31.42 194 ARG A C 1
ATOM 1524 O O . ARG A 1 194 ? -3.487 -7.255 45.641 1.00 31.42 194 ARG A O 1
ATOM 1531 N N . ALA A 1 195 ? -3.599 -5.641 47.223 1.00 32.81 195 ALA A N 1
ATOM 1532 C CA . ALA A 1 195 ? -2.234 -5.165 47.138 1.00 32.81 195 ALA A CA 1
ATOM 1533 C C . ALA A 1 195 ? -1.304 -6.299 47.585 1.00 32.81 195 ALA A C 1
ATOM 1535 O O . ALA A 1 195 ? -1.402 -6.777 48.714 1.00 32.81 195 ALA A O 1
ATOM 1536 N N . CYS A 1 196 ? -0.429 -6.749 46.692 1.00 30.94 196 CYS A N 1
ATOM 1537 C CA . CYS A 1 196 ? 0.725 -7.540 47.087 1.00 30.94 196 CYS A CA 1
ATOM 1538 C C . CYS A 1 196 ? 1.764 -6.561 47.635 1.00 30.94 196 CYS A C 1
ATOM 1540 O O . CYS A 1 196 ? 2.419 -5.861 46.866 1.00 30.94 196 CYS A O 1
ATOM 1542 N N . THR A 1 197 ? 1.888 -6.485 48.957 1.00 33.00 197 THR A N 1
ATOM 1543 C CA . THR A 1 197 ? 3.091 -5.942 49.586 1.00 33.00 197 THR A CA 1
ATOM 1544 C C . THR A 1 197 ? 4.262 -6.897 49.322 1.00 33.00 197 THR A C 1
ATOM 1546 O O . THR A 1 197 ? 4.073 -8.118 49.345 1.00 33.00 197 THR A O 1
ATOM 1549 N N . PRO A 1 198 ? 5.470 -6.381 49.047 1.00 32.22 198 PRO A N 1
ATOM 1550 C CA . PRO A 1 198 ? 6.648 -7.218 48.895 1.00 32.22 198 PRO A CA 1
ATOM 1551 C C . PRO A 1 198 ? 7.118 -7.651 50.287 1.00 32.22 198 PRO A C 1
ATOM 1553 O O . PRO A 1 198 ? 7.332 -6.816 51.163 1.00 32.22 198 PRO A O 1
ATOM 1556 N N . THR A 1 199 ? 7.248 -8.956 50.513 1.00 34.88 199 THR A N 1
ATOM 1557 C CA . THR A 1 199 ? 8.055 -9.479 51.624 1.00 34.88 199 THR A CA 1
ATOM 1558 C C . THR A 1 199 ? 9.429 -9.825 51.060 1.00 34.88 199 THR A C 1
ATOM 1560 O O . THR A 1 199 ? 9.499 -10.359 49.951 1.00 34.88 199 THR A O 1
ATOM 1563 N N . ALA A 1 200 ? 10.462 -9.411 51.797 1.00 34.88 200 ALA A N 1
ATOM 1564 C CA . ALA A 1 200 ? 11.884 -9.467 51.458 1.00 34.88 200 ALA A CA 1
ATOM 1565 C C . ALA A 1 200 ? 12.390 -10.860 51.053 1.00 34.88 200 ALA A C 1
ATOM 1567 O O . ALA A 1 200 ? 11.836 -11.864 51.558 1.00 34.88 200 ALA A O 1
#

Sequence (200 aa):
MSDLDRYLQAATRDNTRRSYRAAIEHFEVTWGGFLPATGDSVARYLVAHAGVLSINTLKLRLSALAQWHNSQGFADPTKAPVVRKVFKGIRALHPAQEKQAEPLQLQHLEQVVSCLELEVQTARAEGDRPGLLRARRDMALILLGFWRGFRSDELCRLQVEHVQGLTSTGSPKRHWCVGRCFVASIAGGIWGKRACTPTA

pLDDT: mean 82.74, std 20.48, range [30.81, 97.94]